Protein AF-A0A974RY53-F1 (afdb_monomer_lite)

Structure (mmCIF, N/CA/C/O backbone):
data_AF-A0A974RY53-F1
#
_entry.id   AF-A0A974RY53-F1
#
loop_
_atom_site.group_PDB
_atom_site.id
_atom_site.type_symbol
_atom_site.label_atom_id
_atom_site.label_alt_id
_atom_site.label_comp_id
_atom_site.label_asym_id
_atom_site.label_entity_id
_atom_site.label_seq_id
_atom_site.pdbx_PDB_ins_code
_atom_site.Cartn_x
_atom_site.Cartn_y
_atom_site.Cartn_z
_atom_site.occupancy
_atom_site.B_iso_or_equiv
_atom_site.auth_seq_id
_atom_site.auth_comp_id
_atom_site.auth_asym_id
_atom_site.auth_atom_id
_atom_site.pdbx_PDB_model_num
ATOM 1 N N . MET A 1 1 ? -26.933 -24.203 58.316 1.00 37.06 1 MET A N 1
ATOM 2 C CA . MET A 1 1 ? -27.373 -24.887 57.084 1.00 37.06 1 MET A CA 1
ATOM 3 C C . MET A 1 1 ? -28.820 -24.452 56.893 1.00 37.06 1 MET A C 1
ATOM 5 O O . MET A 1 1 ? -29.622 -24.827 57.724 1.00 37.06 1 MET A O 1
ATOM 9 N N . GLU A 1 2 ? -29.215 -23.526 56.026 1.00 38.22 2 GLU A N 1
ATOM 10 C CA . GLU A 1 2 ? -28.585 -22.794 54.925 1.00 38.22 2 GLU A CA 1
ATOM 11 C C . GLU A 1 2 ? -29.211 -21.385 54.887 1.00 38.22 2 GLU A C 1
ATOM 13 O O . GLU A 1 2 ? -30.428 -21.256 54.867 1.00 38.22 2 GLU A O 1
ATOM 18 N N . LEU A 1 3 ? -28.391 -20.330 54.885 1.00 35.34 3 LEU A N 1
ATOM 19 C CA . LEU A 1 3 ? -28.794 -18.978 54.475 1.00 35.34 3 LEU A CA 1
ATOM 20 C C . LEU A 1 3 ? -28.161 -18.740 53.101 1.00 35.34 3 LEU A C 1
ATOM 22 O O . LEU A 1 3 ? -27.113 -18.109 52.981 1.00 35.34 3 LEU A O 1
ATOM 26 N N . LYS A 1 4 ? -28.739 -19.373 52.078 1.00 38.19 4 LYS A N 1
ATOM 27 C CA . LYS A 1 4 ? -28.329 -19.266 50.670 1.00 38.19 4 LYS A CA 1
ATOM 28 C C . LYS A 1 4 ? -29.536 -18.949 49.781 1.00 38.19 4 LYS A C 1
ATOM 30 O O . LYS A 1 4 ? -29.701 -19.512 48.711 1.00 38.19 4 LYS A O 1
ATOM 35 N N . GLU A 1 5 ? -30.369 -18.013 50.212 1.00 46.38 5 GLU A N 1
ATOM 36 C CA . GLU A 1 5 ? -31.355 -17.368 49.346 1.00 46.38 5 GLU A CA 1
ATOM 37 C C . GLU A 1 5 ? -31.197 -15.853 49.497 1.00 46.38 5 GLU A C 1
ATOM 39 O O . GLU A 1 5 ? -31.026 -15.367 50.610 1.00 46.38 5 GLU A O 1
ATOM 44 N N . PHE A 1 6 ? -31.238 -15.132 48.371 1.00 39.84 6 PHE A N 1
ATOM 45 C CA . PHE A 1 6 ? -31.080 -13.674 48.211 1.00 39.84 6 PHE A CA 1
ATOM 46 C C . PHE A 1 6 ? -29.667 -13.097 48.038 1.00 39.84 6 PHE A C 1
ATOM 48 O O . PHE A 1 6 ? -29.301 -12.100 48.652 1.00 39.84 6 PHE A O 1
ATOM 55 N N . LEU A 1 7 ? -28.924 -13.596 47.051 1.00 39.81 7 LEU A N 1
ATOM 56 C CA . LEU A 1 7 ? -28.194 -12.673 46.176 1.00 39.81 7 LEU A CA 1
ATOM 57 C C . LEU A 1 7 ? -28.801 -12.816 44.777 1.00 39.81 7 LEU A C 1
ATOM 59 O O . LEU A 1 7 ? -28.581 -13.849 44.141 1.00 39.81 7 LEU A O 1
ATOM 63 N N . PRO A 1 8 ? -29.636 -11.863 44.317 1.00 44.69 8 PRO A N 1
ATOM 64 C CA . PRO A 1 8 ? -30.160 -11.917 42.962 1.00 44.69 8 PRO A CA 1
ATOM 65 C C . PRO A 1 8 ? -28.985 -11.971 41.990 1.00 44.69 8 PRO A C 1
ATOM 67 O O . PRO A 1 8 ? -27.962 -11.324 42.216 1.00 44.69 8 PRO A O 1
ATOM 70 N N . ALA A 1 9 ? -29.122 -12.763 40.926 1.00 49.97 9 ALA A N 1
ATOM 71 C CA . ALA A 1 9 ? -28.166 -12.787 39.832 1.00 49.97 9 ALA A CA 1
ATOM 72 C C . ALA A 1 9 ? -27.938 -11.343 39.369 1.00 49.97 9 ALA A C 1
ATOM 74 O O . ALA A 1 9 ? -28.812 -10.756 38.730 1.00 49.97 9 ALA A O 1
ATOM 75 N N . SER A 1 10 ? -26.811 -10.742 39.766 1.00 53.97 10 SER A N 1
ATOM 76 C CA . SER A 1 10 ? -26.528 -9.357 39.420 1.00 53.97 10 SER A CA 1
ATOM 77 C C . SER A 1 10 ? -26.510 -9.288 37.911 1.00 53.97 10 SER A C 1
ATOM 79 O O . SER A 1 10 ? -25.785 -10.056 37.273 1.00 53.97 10 SER A O 1
ATOM 81 N N . THR A 1 11 ? -27.320 -8.422 37.329 1.00 71.94 11 THR A N 1
ATOM 82 C CA . THR A 1 11 ? -27.389 -8.358 35.882 1.00 71.94 11 THR A CA 1
ATOM 83 C C . THR A 1 11 ? -26.116 -7.636 35.414 1.00 71.94 11 THR A C 1
ATOM 85 O O . THR A 1 11 ? -25.935 -6.447 35.692 1.00 71.94 11 THR A O 1
ATOM 88 N N . PRO A 1 12 ? -25.182 -8.324 34.726 1.00 82.81 12 PRO A N 1
ATOM 89 C CA . PRO A 1 12 ? -23.905 -7.721 34.324 1.00 82.81 12 PRO A CA 1
ATOM 90 C C . PRO A 1 12 ? -24.122 -6.502 33.419 1.00 82.81 12 PRO A C 1
ATOM 92 O O . PRO A 1 12 ? -23.276 -5.616 33.331 1.00 82.81 12 PRO A O 1
ATOM 95 N N . LEU A 1 13 ? -25.298 -6.426 32.791 1.00 85.38 13 LEU A N 1
ATOM 96 C CA . LEU A 1 13 ? -25.738 -5.288 32.010 1.00 85.38 13 LEU A CA 1
ATOM 97 C C . LEU A 1 13 ? -26.014 -4.036 32.859 1.00 85.38 13 LEU A C 1
ATOM 99 O O . LEU A 1 13 ? -25.519 -2.968 32.508 1.00 85.38 13 LEU A O 1
ATOM 103 N N . ASN A 1 14 ? -26.742 -4.146 33.978 1.00 89.69 14 ASN A N 1
ATOM 104 C CA . ASN A 1 14 ? -26.987 -2.998 34.861 1.00 89.69 14 ASN A CA 1
ATOM 105 C C . ASN A 1 14 ? -25.665 -2.476 35.435 1.00 89.69 14 ASN A C 1
ATOM 107 O O . ASN A 1 14 ? -25.434 -1.269 35.470 1.00 89.69 14 ASN A O 1
ATOM 111 N N . GLN A 1 15 ? -24.767 -3.390 35.816 1.00 88.44 15 GLN A N 1
ATOM 112 C CA . GLN A 1 15 ? -23.420 -3.050 36.274 1.00 88.44 15 GLN A CA 1
ATOM 113 C C . GLN A 1 15 ? -22.615 -2.312 35.204 1.00 88.44 15 GLN A C 1
ATOM 115 O O . GLN A 1 15 ? -22.058 -1.252 35.489 1.00 88.44 15 GLN A O 1
ATOM 120 N N . ALA A 1 16 ? -22.566 -2.839 33.977 1.00 89.56 16 ALA A N 1
ATOM 121 C CA . ALA A 1 16 ? -21.814 -2.231 32.883 1.00 89.56 16 ALA A CA 1
ATOM 122 C C . ALA A 1 16 ? -22.335 -0.828 32.539 1.00 89.56 16 ALA A C 1
ATOM 124 O O . ALA A 1 16 ? -21.543 0.107 32.404 1.00 89.56 16 ALA A O 1
ATOM 125 N N . VAL A 1 17 ? -23.659 -0.665 32.444 1.00 89.94 17 VAL A N 1
ATOM 126 C CA . VAL A 1 17 ? -24.284 0.619 32.104 1.00 89.94 17 VAL A CA 1
ATOM 127 C C . VAL A 1 17 ? -24.102 1.634 33.230 1.00 89.94 17 VAL A C 1
ATOM 129 O O . VAL A 1 17 ? -23.659 2.749 32.962 1.00 89.94 17 VAL A O 1
ATOM 132 N N . LEU A 1 18 ? -24.365 1.265 34.491 1.00 90.69 18 LEU A N 1
ATOM 133 C CA . LEU A 1 18 ? -24.220 2.202 35.608 1.00 90.69 18 LEU A CA 1
ATOM 134 C C . LEU A 1 18 ? -22.757 2.588 35.850 1.00 90.69 18 LEU A C 1
ATOM 136 O O . LEU A 1 18 ? -22.466 3.761 36.068 1.00 90.69 18 LEU A O 1
ATOM 140 N N . SER A 1 19 ? -21.824 1.638 35.738 1.00 91.19 19 SER A N 1
ATOM 141 C CA . SER A 1 19 ? -20.388 1.923 35.866 1.00 91.19 19 SER A CA 1
ATOM 142 C C . SER A 1 19 ? -19.913 2.907 34.798 1.00 91.19 19 SER A C 1
ATOM 144 O O . SER A 1 19 ? -19.152 3.831 35.094 1.00 91.19 19 SER A O 1
ATOM 146 N N . GLN A 1 20 ? -20.380 2.741 33.555 1.00 91.81 20 GLN A N 1
ATOM 147 C CA . GLN A 1 20 ? -20.052 3.657 32.467 1.00 91.81 20 GLN A CA 1
ATOM 148 C C . GLN A 1 20 ? -20.686 5.041 32.676 1.00 91.81 20 GLN A C 1
ATOM 150 O O . GLN A 1 20 ? -20.009 6.045 32.462 1.00 91.81 20 GLN A O 1
ATOM 155 N N . LEU A 1 21 ? -21.931 5.106 33.161 1.00 92.69 21 LEU A N 1
ATOM 156 C CA . LEU A 1 21 ? -22.605 6.364 33.497 1.00 92.69 21 LEU A CA 1
ATOM 157 C C . LEU A 1 21 ? -21.881 7.130 34.604 1.00 92.69 21 LEU A C 1
ATOM 159 O O . LEU A 1 21 ? -21.583 8.305 34.421 1.00 92.69 21 LEU A O 1
ATOM 163 N N . ILE A 1 22 ? -21.542 6.473 35.717 1.00 92.50 22 ILE A N 1
ATOM 164 C CA . ILE A 1 22 ? -20.805 7.095 36.829 1.00 92.50 22 ILE A CA 1
ATOM 165 C C . ILE A 1 22 ? -19.465 7.646 36.330 1.00 92.50 22 ILE A C 1
ATOM 167 O O . ILE A 1 22 ? -19.087 8.770 36.657 1.00 92.50 22 ILE A O 1
ATOM 171 N N . LYS A 1 23 ? -18.754 6.880 35.494 1.00 93.38 23 LYS A N 1
ATOM 172 C CA . LYS A 1 23 ? -17.492 7.322 34.894 1.00 93.38 23 LYS A CA 1
ATOM 173 C C . LYS A 1 23 ? -17.673 8.569 34.025 1.00 93.38 23 LYS A C 1
ATOM 175 O O . LYS A 1 23 ? -16.894 9.507 34.169 1.00 93.38 23 LYS A O 1
ATOM 180 N N . ASP A 1 24 ? -18.666 8.580 33.137 1.00 93.31 24 ASP A N 1
ATOM 181 C CA . ASP A 1 24 ? -18.917 9.716 32.246 1.00 93.31 24 ASP A CA 1
ATOM 182 C C . ASP A 1 24 ? -19.399 10.957 33.022 1.00 93.31 24 ASP A C 1
ATOM 184 O O . ASP A 1 24 ? -18.959 12.062 32.711 1.00 93.31 24 ASP A O 1
ATOM 188 N N . ILE A 1 25 ? -20.215 10.791 34.070 1.00 93.12 25 ILE A N 1
ATOM 189 C CA . ILE A 1 25 ? -20.655 11.883 34.960 1.00 93.12 25 ILE A CA 1
ATOM 190 C C . ILE A 1 25 ? -19.455 12.496 35.690 1.00 93.12 25 ILE A C 1
ATOM 192 O O . ILE A 1 25 ? -19.241 13.702 35.604 1.00 93.12 25 ILE A O 1
ATOM 196 N N . ASN A 1 26 ? -18.602 11.670 36.305 1.00 91.12 26 ASN A N 1
ATOM 197 C CA . ASN A 1 26 ? -17.403 12.136 37.012 1.00 91.12 26 ASN A CA 1
ATOM 198 C C . ASN A 1 26 ? -16.401 12.864 36.096 1.00 91.12 26 ASN A C 1
ATOM 200 O O . ASN A 1 26 ? -15.602 13.671 36.565 1.00 91.12 26 ASN A O 1
ATOM 204 N N . GLN A 1 27 ? -16.421 12.570 34.792 1.00 93.38 27 GLN A N 1
ATOM 205 C CA . GLN A 1 27 ? -15.578 13.214 33.778 1.00 93.38 27 GLN A CA 1
ATOM 206 C C . GLN A 1 27 ? -16.249 14.435 33.119 1.00 93.38 27 GLN A C 1
ATOM 208 O O . GLN A 1 27 ? -15.634 15.084 32.272 1.00 93.38 27 GLN A O 1
ATOM 213 N N . GLY A 1 28 ? -17.496 14.759 33.483 1.00 91.62 28 GLY A N 1
ATOM 214 C CA . GLY A 1 28 ? -18.274 15.852 32.891 1.00 91.62 28 GLY A CA 1
ATOM 215 C C . GLY A 1 28 ? -18.791 15.563 31.475 1.00 91.62 28 GLY A C 1
ATOM 216 O O . GLY A 1 28 ? -19.186 16.477 30.749 1.00 91.62 28 GLY A O 1
ATOM 217 N N . TYR A 1 29 ? -18.801 14.301 31.043 1.00 94.00 29 TYR A N 1
ATOM 218 C CA . TYR A 1 29 ? -19.208 13.872 29.704 1.00 94.00 29 TYR A CA 1
ATOM 219 C C . TYR A 1 29 ? -20.722 13.641 29.577 1.00 94.00 29 TYR A C 1
ATOM 221 O O . TYR A 1 29 ? -21.170 12.631 29.033 1.00 94.00 29 TYR A O 1
ATOM 229 N N . TYR A 1 30 ? -21.534 14.614 29.994 1.00 92.38 30 TYR A N 1
ATOM 230 C CA . TYR A 1 30 ? -23.003 14.516 29.983 1.00 92.38 30 TYR A CA 1
ATOM 231 C C . TYR A 1 30 ? -23.599 14.223 28.599 1.00 92.38 30 TYR A C 1
ATOM 233 O O . TYR A 1 30 ? -24.592 13.507 28.481 1.00 92.38 30 TYR A O 1
ATOM 241 N N . ASN A 1 31 ? -22.960 14.700 27.526 1.00 92.38 31 ASN A N 1
ATOM 242 C CA . ASN A 1 31 ? -23.381 14.398 26.155 1.00 92.38 31 ASN A CA 1
ATOM 243 C C . ASN A 1 31 ? -23.320 12.893 25.835 1.00 92.38 31 ASN A C 1
ATOM 245 O O . ASN A 1 31 ? -24.145 12.404 25.066 1.00 92.38 31 ASN A O 1
ATOM 249 N N . ARG A 1 32 ? -22.385 12.143 26.438 1.00 91.06 32 ARG A N 1
ATOM 250 C CA . ARG A 1 32 ? -22.292 10.682 26.279 1.00 91.06 32 ARG A CA 1
ATOM 251 C C . ARG A 1 32 ? -23.401 9.972 27.049 1.00 91.06 32 ARG A C 1
ATOM 253 O O . ARG A 1 32 ? -24.001 9.046 26.514 1.00 91.06 32 ARG A O 1
ATOM 260 N N . CYS A 1 33 ? -23.739 10.462 28.243 1.00 91.75 33 CYS A N 1
ATOM 261 C CA . CYS A 1 33 ? -24.886 9.978 29.014 1.00 91.75 33 CYS A CA 1
ATOM 262 C C . CYS A 1 33 ? -26.202 10.151 28.239 1.00 91.75 33 CYS A C 1
ATOM 264 O O . CYS A 1 33 ? -26.983 9.208 28.121 1.00 91.75 33 CYS A O 1
ATOM 266 N N . ARG A 1 34 ? -26.396 11.319 27.615 1.00 92.19 34 ARG A N 1
ATOM 267 C CA . ARG A 1 34 ? -27.553 11.590 26.746 1.00 92.19 34 ARG A CA 1
ATOM 268 C C . ARG A 1 34 ? -27.589 10.694 25.513 1.00 92.19 34 ARG A C 1
ATOM 270 O O . ARG A 1 34 ? -28.653 10.208 25.147 1.00 92.19 34 ARG A O 1
ATOM 277 N N . ALA A 1 35 ? -26.437 10.432 24.893 1.00 87.75 35 ALA A N 1
ATOM 278 C CA . ALA A 1 35 ? -26.344 9.518 23.754 1.00 87.75 35 ALA A CA 1
ATOM 279 C C . ALA A 1 35 ? -26.714 8.065 24.117 1.00 87.75 35 ALA A C 1
ATOM 281 O O . ALA A 1 35 ? -27.175 7.327 23.252 1.00 87.75 35 ALA A O 1
ATOM 282 N N . MET A 1 36 ? -26.569 7.667 25.387 1.00 86.75 36 MET A N 1
ATOM 283 C CA . MET A 1 36 ? -27.066 6.384 25.909 1.00 86.75 36 MET A CA 1
ATOM 284 C C . MET A 1 36 ? -28.581 6.382 26.189 1.00 86.75 36 MET A C 1
ATOM 286 O O . MET A 1 36 ? -29.118 5.367 26.626 1.00 86.75 36 MET A O 1
ATOM 290 N N . GLY A 1 37 ? -29.281 7.493 25.942 1.00 88.75 37 GLY A N 1
ATOM 291 C CA . GLY A 1 37 ? -30.718 7.635 26.184 1.00 88.75 37 GLY A CA 1
ATOM 292 C C . GLY A 1 37 ? -31.082 8.060 27.609 1.00 88.75 37 GLY A C 1
ATOM 293 O O . GLY A 1 37 ? -32.258 8.026 27.962 1.00 88.75 37 GLY A O 1
ATOM 294 N N . ILE A 1 38 ? -30.105 8.464 28.430 1.00 90.69 38 ILE A N 1
ATOM 295 C CA . ILE A 1 38 ? -30.355 8.946 29.793 1.00 90.69 38 ILE A CA 1
ATOM 296 C C . ILE A 1 38 ? -30.663 10.444 29.763 1.00 90.69 38 ILE A C 1
ATOM 298 O O . ILE A 1 38 ? -29.911 11.235 29.194 1.00 90.69 38 ILE A O 1
ATOM 302 N N . ASN A 1 39 ? -31.773 10.840 30.382 1.00 93.06 39 ASN A N 1
ATOM 303 C CA . ASN A 1 39 ? -32.172 12.241 30.472 1.00 93.06 39 ASN A CA 1
ATOM 304 C C . ASN A 1 39 ? -31.404 12.990 31.583 1.00 93.06 39 ASN A C 1
ATOM 306 O O . ASN A 1 39 ? -30.796 12.392 32.473 1.00 93.06 39 ASN A O 1
ATOM 310 N N . ASP A 1 40 ? -31.451 14.321 31.545 1.00 92.12 40 ASP A N 1
ATOM 311 C CA . ASP A 1 40 ? -30.724 15.168 32.501 1.00 92.12 40 ASP A CA 1
ATOM 312 C C . ASP A 1 40 ? -31.210 15.010 33.949 1.00 92.12 40 ASP A C 1
ATOM 314 O O . ASP A 1 40 ? -30.442 15.201 34.890 1.00 92.12 40 ASP A O 1
ATOM 318 N N . GLU A 1 41 ? -32.477 14.649 34.141 1.00 93.88 41 GLU A N 1
ATOM 319 C CA . GLU A 1 41 ? -33.053 14.405 35.464 1.00 93.88 41 GLU A CA 1
ATOM 320 C C . GLU A 1 41 ? -32.430 13.169 36.119 1.00 93.88 41 GLU A C 1
ATOM 322 O O . GLU A 1 41 ? -32.006 13.225 37.271 1.00 93.88 41 GLU A O 1
ATOM 327 N N . VAL A 1 42 ? -32.302 12.070 35.370 1.00 90.88 42 VAL A N 1
ATOM 328 C CA . VAL A 1 42 ? -31.669 10.831 35.839 1.00 90.88 42 VAL A CA 1
ATOM 329 C C . VAL A 1 42 ? -30.174 11.028 36.059 1.00 90.88 42 VAL A C 1
ATOM 331 O O . VAL A 1 42 ? -29.644 10.512 37.038 1.00 90.88 42 VAL A O 1
ATOM 334 N N . ILE A 1 43 ? -29.497 11.826 35.228 1.00 93.38 43 ILE A N 1
ATOM 335 C CA . ILE A 1 43 ? -28.090 12.193 35.458 1.00 93.38 43 ILE A CA 1
ATOM 336 C C . ILE A 1 43 ? -27.927 12.875 36.825 1.00 93.38 43 ILE A C 1
ATOM 338 O O . ILE A 1 43 ? -27.091 12.446 37.618 1.00 93.38 43 ILE A O 1
ATOM 342 N N . LYS A 1 44 ? -28.767 13.873 37.138 1.00 93.06 44 LYS A N 1
ATOM 343 C CA . LYS A 1 44 ? -28.750 14.561 38.442 1.00 93.06 44 LYS A CA 1
ATOM 344 C C . LYS A 1 44 ? -29.095 13.629 39.605 1.00 93.06 44 LYS A C 1
ATOM 346 O O . LYS A 1 44 ? -28.510 13.742 40.681 1.00 93.06 44 LYS A O 1
ATOM 351 N N . MET A 1 45 ? -30.036 12.703 39.410 1.00 92.44 45 MET A N 1
ATOM 352 C CA . MET A 1 45 ? -30.363 11.695 40.426 1.00 92.44 45 MET A CA 1
ATOM 353 C C . MET A 1 45 ? -29.161 10.788 40.718 1.00 92.44 45 MET A C 1
ATOM 355 O O . MET A 1 45 ? -28.839 10.566 41.878 1.00 92.44 45 MET A O 1
ATOM 359 N N . ILE A 1 46 ? -28.455 10.312 39.687 1.00 91.06 46 ILE A N 1
ATOM 360 C CA . ILE A 1 46 ? -27.249 9.481 39.843 1.00 91.06 46 ILE A CA 1
ATOM 361 C C . ILE A 1 46 ? -26.121 10.250 40.537 1.00 91.06 46 ILE A C 1
ATOM 363 O O . ILE A 1 46 ? -25.448 9.687 41.394 1.00 91.06 46 ILE A O 1
ATOM 367 N N . GLU A 1 47 ? -25.937 11.529 40.213 1.00 90.06 47 GLU A N 1
ATOM 368 C CA . GLU A 1 47 ? -24.909 12.384 40.822 1.00 90.06 47 GLU A CA 1
ATOM 369 C C . GLU A 1 47 ? -25.150 12.640 42.322 1.00 90.06 47 GLU A C 1
ATOM 371 O O . GLU A 1 47 ? -24.203 12.782 43.092 1.00 90.06 47 GLU A O 1
ATOM 376 N N . THR A 1 48 ? -26.415 12.669 42.750 1.00 92.38 48 THR A N 1
ATOM 377 C CA . THR A 1 48 ? -26.811 12.942 44.145 1.00 92.38 48 THR A CA 1
ATOM 378 C C . THR A 1 48 ? -27.008 11.683 44.994 1.00 92.38 48 THR A C 1
ATOM 380 O O . THR A 1 48 ? -27.126 11.779 46.218 1.00 92.38 48 THR A O 1
ATOM 383 N N . LEU A 1 49 ? -27.031 10.498 44.375 1.00 91.88 49 LEU A N 1
ATOM 384 C CA . LEU A 1 49 ? -27.209 9.220 45.061 1.00 91.88 49 LEU A CA 1
ATOM 385 C C . LEU A 1 49 ? -25.970 8.862 45.908 1.00 91.88 49 LEU A C 1
ATOM 387 O O . LEU A 1 49 ? -24.836 8.966 45.434 1.00 91.88 49 LEU A O 1
ATOM 391 N N . PRO A 1 50 ? -26.148 8.376 47.152 1.00 90.94 50 PRO A N 1
ATOM 392 C CA . PRO A 1 50 ? -25.032 7.902 47.956 1.00 90.94 50 PRO A CA 1
ATOM 393 C C . PRO A 1 50 ? -24.449 6.600 47.376 1.00 90.94 50 PRO A C 1
ATOM 395 O O . PRO A 1 50 ? -25.185 5.805 46.782 1.00 90.94 50 PRO A O 1
ATOM 398 N N . PRO A 1 51 ? -23.156 6.304 47.620 1.00 86.69 51 PRO A N 1
ATOM 399 C CA . PRO A 1 51 ? -22.488 5.123 47.066 1.00 86.69 51 PRO A CA 1
ATOM 400 C C . PRO A 1 51 ? -23.231 3.804 47.313 1.00 86.69 51 PRO A C 1
ATOM 402 O O . PRO A 1 51 ? -23.351 2.990 46.403 1.00 86.69 51 PRO A O 1
ATOM 405 N N . ASN A 1 52 ? -23.792 3.607 48.510 1.00 87.50 52 ASN A N 1
ATOM 406 C CA . ASN A 1 52 ? -24.531 2.387 48.854 1.00 87.50 52 ASN A CA 1
ATOM 407 C C . ASN A 1 52 ? -25.765 2.176 47.961 1.00 87.50 52 ASN A C 1
ATOM 409 O O . ASN A 1 52 ? -26.003 1.064 47.503 1.00 87.50 52 ASN A O 1
ATOM 413 N N . ALA A 1 53 ? -26.500 3.244 47.645 1.00 87.88 53 ALA A N 1
ATOM 414 C CA . ALA A 1 53 ? -27.670 3.160 46.775 1.00 87.88 53 ALA A CA 1
ATOM 415 C C . ALA A 1 53 ? -27.278 2.865 45.315 1.00 87.88 53 ALA A C 1
ATOM 417 O O . ALA A 1 53 ? -27.991 2.154 44.609 1.00 87.88 53 ALA A O 1
ATOM 418 N N . LEU A 1 54 ? -26.111 3.345 44.866 1.00 86.94 54 LEU A N 1
ATOM 419 C CA . LEU A 1 54 ? -25.550 2.972 43.562 1.00 86.94 54 LEU A CA 1
ATOM 420 C C . LEU A 1 54 ? -25.177 1.481 43.515 1.00 86.94 54 LEU A C 1
ATOM 422 O O . LEU A 1 54 ? -25.434 0.818 42.510 1.00 86.94 54 LEU A O 1
ATOM 426 N N . PHE A 1 55 ? -24.622 0.929 44.602 1.00 84.62 55 PHE A N 1
ATOM 427 C CA . PHE A 1 55 ? -24.358 -0.511 44.712 1.00 84.62 55 PHE A CA 1
ATOM 428 C C . PHE A 1 55 ? -25.641 -1.345 44.669 1.00 84.62 55 PHE A C 1
ATOM 430 O O . PHE A 1 55 ? -25.682 -2.362 43.975 1.00 84.62 55 PHE A O 1
ATOM 437 N N . GLU A 1 56 ? -26.701 -0.898 45.338 1.00 85.88 56 GLU A N 1
ATOM 438 C CA . GLU A 1 56 ? -28.010 -1.553 45.276 1.00 85.88 56 GLU A CA 1
ATOM 439 C C . GLU A 1 56 ? -28.594 -1.525 43.857 1.00 85.88 56 GLU A C 1
ATOM 441 O O . GLU A 1 56 ? -29.022 -2.564 43.354 1.00 85.88 56 GLU A O 1
ATOM 446 N N . LEU A 1 57 ? -28.520 -0.381 43.165 1.00 84.94 57 LEU A N 1
ATOM 447 C CA . LEU A 1 57 ? -28.932 -0.227 41.762 1.00 84.94 57 LEU A CA 1
ATOM 448 C C . LEU A 1 57 ? -28.211 -1.208 40.824 1.00 84.94 57 LEU A C 1
ATOM 450 O O . LEU A 1 57 ? -28.846 -1.801 39.946 1.00 84.94 57 LEU A O 1
ATOM 454 N N . MET A 1 58 ? -26.908 -1.423 41.028 1.00 83.56 58 MET A N 1
ATOM 455 C CA . MET A 1 58 ? -26.117 -2.415 40.286 1.00 83.56 58 MET A CA 1
ATOM 456 C C . MET A 1 58 ? -26.514 -3.861 40.595 1.00 83.56 58 MET A C 1
ATOM 458 O O . MET A 1 58 ? -26.433 -4.722 39.719 1.00 83.56 58 MET A O 1
ATOM 462 N N . GLY A 1 59 ? -26.913 -4.135 41.837 1.00 79.12 59 GLY A N 1
ATOM 463 C CA . GLY A 1 59 ? -27.313 -5.459 42.313 1.00 79.12 59 GLY A CA 1
ATOM 464 C C . GLY A 1 59 ? -28.765 -5.828 42.009 1.00 79.12 59 GLY A C 1
ATOM 465 O O . GLY A 1 59 ? -29.193 -6.924 42.362 1.00 79.12 59 GLY A O 1
ATOM 466 N N . THR A 1 60 ? -29.536 -4.944 41.371 1.00 84.62 60 THR A N 1
ATOM 467 C CA . THR A 1 60 ? -30.954 -5.200 41.094 1.00 84.62 60 THR A CA 1
ATOM 468 C C . THR A 1 60 ? -31.158 -6.420 40.175 1.00 84.62 60 THR A C 1
ATOM 470 O O . THR A 1 60 ? -30.502 -6.530 39.134 1.00 84.62 60 THR A O 1
ATOM 473 N N . PRO A 1 61 ? -32.109 -7.326 40.503 1.00 78.38 61 PRO A N 1
ATOM 474 C CA . PRO A 1 61 ? -32.456 -8.467 39.644 1.00 78.38 61 PRO A CA 1
ATOM 475 C C . PRO A 1 61 ? -33.146 -8.045 38.344 1.00 78.38 61 PRO A C 1
ATOM 477 O O . PRO A 1 61 ? -33.196 -8.808 37.382 1.00 78.38 61 PRO A O 1
ATOM 480 N N . VAL A 1 62 ? -33.722 -6.842 38.321 1.00 83.00 62 VAL A N 1
ATOM 481 C CA . VAL A 1 62 ? -34.471 -6.316 37.182 1.00 83.00 62 VAL A CA 1
ATOM 482 C C . VAL A 1 62 ? -33.511 -5.604 36.241 1.00 83.00 62 VAL A C 1
ATOM 484 O O . VAL A 1 62 ? -32.933 -4.579 36.594 1.00 83.00 62 VAL A O 1
ATOM 487 N N . VAL A 1 63 ? -33.366 -6.122 35.022 1.00 82.69 63 VAL A N 1
ATOM 488 C CA . VAL A 1 63 ? -32.645 -5.427 33.951 1.00 82.69 63 VAL A CA 1
ATOM 489 C C . VAL A 1 63 ? -33.432 -4.177 33.559 1.00 82.69 63 VAL A C 1
ATOM 491 O O . VAL A 1 63 ? -34.532 -4.284 33.020 1.00 82.69 63 VAL A O 1
ATOM 494 N N . TRP A 1 64 ? -32.868 -2.998 33.807 1.00 85.62 64 TRP A N 1
ATOM 495 C CA . TRP A 1 64 ? -33.477 -1.715 33.430 1.00 85.62 64 TRP A CA 1
ATOM 496 C C . TRP A 1 64 ? -32.862 -1.118 32.159 1.00 85.62 64 TRP A C 1
ATOM 498 O O . TRP A 1 64 ? -33.410 -0.179 31.586 1.00 85.62 64 TRP A O 1
ATOM 508 N N . ALA A 1 65 ? -31.751 -1.678 31.675 1.00 84.25 65 ALA A N 1
ATOM 509 C CA . ALA A 1 65 ? -31.117 -1.270 30.429 1.00 84.25 65 ALA A CA 1
ATOM 510 C C . ALA A 1 65 ? -31.499 -2.196 29.265 1.00 84.25 65 ALA A C 1
ATOM 512 O O . ALA A 1 65 ? -31.359 -3.416 29.343 1.00 84.25 65 ALA A O 1
ATOM 513 N N . LYS A 1 66 ? -31.918 -1.614 28.137 1.00 82.94 66 LYS A N 1
ATOM 514 C CA . LYS A 1 66 ? -32.128 -2.343 26.880 1.00 82.94 66 LYS A CA 1
ATOM 515 C C . LYS A 1 66 ? -31.004 -2.014 25.906 1.00 82.94 66 LYS A C 1
ATOM 517 O O . LYS A 1 66 ? -30.805 -0.855 25.563 1.00 82.94 66 LYS A O 1
ATOM 522 N N . ILE A 1 67 ? -30.305 -3.037 25.422 1.00 82.31 67 ILE A N 1
ATOM 523 C CA . ILE A 1 67 ? -29.283 -2.871 24.388 1.00 82.31 67 ILE A CA 1
ATOM 524 C C . ILE A 1 67 ? -29.950 -2.835 23.008 1.00 82.31 67 ILE A C 1
ATOM 526 O O . ILE A 1 67 ? -30.724 -3.725 22.654 1.00 82.31 67 ILE A O 1
ATOM 530 N N . GLN A 1 68 ? -29.597 -1.831 22.211 1.00 83.75 68 GLN A N 1
ATOM 531 C CA . GLN A 1 68 ? -29.860 -1.795 20.776 1.00 83.75 68 GLN A CA 1
ATOM 532 C C . GLN A 1 68 ? -28.515 -1.757 20.050 1.00 83.75 68 GLN A C 1
ATOM 534 O O . GLN A 1 68 ? -27.760 -0.799 20.194 1.00 83.75 68 GLN A O 1
ATOM 539 N N . ILE A 1 69 ? -28.197 -2.817 19.303 1.00 85.06 69 ILE A N 1
ATOM 540 C CA . ILE A 1 69 ? -26.980 -2.890 18.487 1.00 85.06 69 ILE A CA 1
ATOM 541 C C . ILE A 1 69 ? -27.387 -2.706 17.035 1.00 85.06 69 ILE A C 1
ATOM 543 O O . ILE A 1 69 ? -28.153 -3.504 16.493 1.00 85.06 69 ILE A O 1
ATOM 547 N N . ASP A 1 70 ? -26.831 -1.687 16.390 1.00 88.06 70 ASP A N 1
ATOM 548 C CA . ASP A 1 70 ? -26.837 -1.612 14.935 1.00 88.06 70 ASP A CA 1
ATOM 549 C C . ASP A 1 70 ? -25.807 -2.613 14.396 1.00 88.06 70 ASP A C 1
ATOM 551 O O . ASP A 1 70 ? -24.614 -2.325 14.284 1.00 88.06 70 ASP A O 1
ATOM 555 N N . VAL A 1 71 ? -26.276 -3.829 14.109 1.00 89.69 71 VAL A N 1
ATOM 556 C CA . VAL A 1 71 ? -25.434 -4.926 13.612 1.00 89.69 71 VAL A CA 1
ATOM 557 C C . VAL A 1 71 ? -24.773 -4.551 12.285 1.00 89.69 71 VAL A C 1
ATOM 559 O O . VAL A 1 71 ? -23.615 -4.898 12.067 1.00 89.69 71 VAL A O 1
ATOM 562 N N . ASN A 1 72 ? -25.458 -3.787 11.429 1.00 88.94 72 ASN A N 1
ATOM 563 C CA . ASN A 1 72 ? -24.913 -3.360 10.142 1.00 88.94 72 ASN A CA 1
ATOM 564 C C . ASN A 1 72 ? -23.759 -2.374 10.340 1.00 88.94 72 ASN A C 1
ATOM 566 O O . ASN A 1 72 ? -22.717 -2.494 9.695 1.00 88.94 72 ASN A O 1
ATOM 570 N N . MET A 1 73 ? -23.917 -1.403 11.243 1.00 91.19 73 MET A N 1
ATOM 571 C CA . MET A 1 73 ? -22.834 -0.485 11.591 1.00 91.19 73 MET A CA 1
ATOM 572 C C . MET A 1 73 ? -21.669 -1.229 12.250 1.00 91.19 73 MET A C 1
ATOM 574 O O . MET A 1 73 ? -20.524 -1.009 11.861 1.00 91.19 73 MET A O 1
ATOM 578 N N . LEU A 1 74 ? -21.942 -2.145 13.184 1.00 87.31 74 LEU A N 1
ATOM 579 C CA . LEU A 1 74 ? -20.907 -2.943 13.839 1.00 87.31 74 LEU A CA 1
ATOM 580 C C . LEU A 1 74 ? -20.102 -3.764 12.822 1.00 87.31 74 LEU A C 1
ATOM 582 O O . LEU A 1 74 ? -18.876 -3.722 12.844 1.00 87.31 74 LEU A O 1
ATOM 586 N N . GLN A 1 75 ? -20.771 -4.442 11.886 1.00 86.19 75 GLN A N 1
ATOM 587 C CA . GLN A 1 75 ? -20.112 -5.180 10.805 1.00 86.19 75 GLN A CA 1
ATOM 588 C C . GLN A 1 75 ? -19.245 -4.270 9.933 1.00 86.19 75 GLN A C 1
ATOM 590 O O . GLN A 1 75 ? -18.106 -4.620 9.635 1.00 86.19 75 GLN A O 1
ATOM 595 N N . ARG A 1 76 ? -19.733 -3.076 9.573 1.00 86.38 76 ARG A N 1
ATOM 596 C CA . ARG A 1 76 ? -18.929 -2.093 8.827 1.00 86.38 76 ARG A CA 1
ATOM 597 C C . ARG A 1 76 ? -17.698 -1.654 9.615 1.00 86.38 76 ARG A C 1
ATOM 599 O O . ARG A 1 76 ? -16.620 -1.557 9.042 1.00 86.38 76 ARG A O 1
ATOM 606 N N . VAL A 1 77 ? -17.831 -1.395 10.917 1.00 85.25 77 VAL A N 1
ATOM 607 C CA . VAL A 1 77 ? -16.696 -1.022 11.778 1.00 85.25 77 VAL A CA 1
ATOM 608 C C . VAL A 1 77 ? -15.683 -2.163 11.871 1.00 85.25 77 VAL A C 1
ATOM 610 O O . VAL A 1 77 ? -14.483 -1.900 11.779 1.00 85.25 77 VAL A O 1
ATOM 613 N N . ILE A 1 78 ? -16.143 -3.412 11.996 1.00 82.62 78 ILE A N 1
ATOM 614 C CA . ILE A 1 78 ? -15.279 -4.601 11.989 1.00 82.62 78 ILE A CA 1
ATOM 615 C C . ILE A 1 78 ? -14.518 -4.682 10.665 1.00 82.62 78 ILE A C 1
ATOM 617 O O . ILE A 1 78 ? -13.293 -4.675 10.686 1.00 82.62 78 ILE A O 1
ATOM 621 N N . GLN A 1 79 ? -15.211 -4.626 9.525 1.00 80.19 79 GLN A N 1
ATOM 622 C CA . GLN A 1 79 ? -14.589 -4.669 8.196 1.00 80.19 79 GLN A CA 1
ATOM 623 C C . GLN A 1 79 ? -13.577 -3.537 7.985 1.00 80.19 79 GLN A C 1
ATOM 625 O O . GLN A 1 79 ? -12.473 -3.767 7.501 1.00 80.19 79 GLN A O 1
ATOM 630 N N . LEU A 1 80 ? -13.913 -2.308 8.386 1.00 81.44 80 LEU A N 1
ATOM 631 C CA . LEU A 1 80 ? -12.988 -1.175 8.318 1.00 81.44 80 LEU A CA 1
ATOM 632 C C . LEU A 1 80 ? -11.758 -1.383 9.207 1.00 81.44 80 LEU A C 1
ATOM 634 O O . LEU A 1 80 ? -10.668 -0.919 8.876 1.00 81.44 80 LEU A O 1
ATOM 638 N N . THR A 1 81 ? -11.928 -2.039 10.352 1.00 83.00 81 THR A N 1
ATOM 639 C CA . THR A 1 81 ? -10.825 -2.341 11.269 1.00 83.00 81 THR A CA 1
ATOM 640 C C . THR A 1 81 ? -9.941 -3.448 10.705 1.00 83.00 81 THR A C 1
ATOM 642 O O . THR A 1 81 ? -8.725 -3.289 10.707 1.00 83.00 81 THR A O 1
ATOM 645 N N . GLU A 1 82 ? -10.529 -4.505 10.146 1.00 78.56 82 GLU A N 1
ATOM 646 C CA . GLU A 1 82 ? -9.812 -5.581 9.454 1.00 78.56 82 GLU A CA 1
ATOM 647 C C . GLU A 1 82 ? -9.022 -5.046 8.258 1.00 78.56 82 GLU A C 1
ATOM 649 O O . GLU A 1 82 ? -7.826 -5.299 8.160 1.00 78.56 82 GLU A O 1
ATOM 654 N N . GLN A 1 83 ? -9.637 -4.224 7.403 1.00 78.06 83 GLN A N 1
ATOM 655 C CA . GLN A 1 83 ? -8.953 -3.576 6.278 1.00 78.06 83 GLN A CA 1
ATOM 656 C C . GLN A 1 83 ? -7.793 -2.690 6.744 1.00 78.06 83 GLN A C 1
ATOM 658 O O . GLN A 1 83 ? -6.715 -2.700 6.152 1.00 78.06 83 GLN A O 1
ATOM 663 N N . LYS A 1 84 ? -7.983 -1.924 7.829 1.00 82.56 84 LYS A N 1
ATOM 664 C CA . LYS A 1 84 ? -6.902 -1.125 8.425 1.00 82.56 84 LYS A CA 1
ATOM 665 C C . LYS A 1 84 ? -5.768 -2.002 8.938 1.00 82.56 84 LYS A C 1
ATOM 667 O O . LYS A 1 84 ? -4.613 -1.608 8.807 1.00 82.56 84 LYS A O 1
ATOM 672 N N . GLU A 1 85 ? -6.081 -3.144 9.536 1.00 82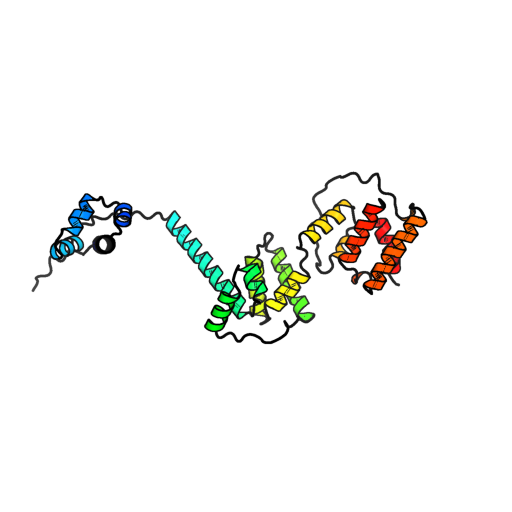.94 85 GLU A N 1
ATOM 673 C CA . GLU A 1 85 ? -5.074 -4.058 10.065 1.00 82.94 85 GLU A CA 1
ATOM 674 C C . GLU A 1 85 ? -4.309 -4.762 8.942 1.00 82.94 85 GLU A C 1
ATOM 676 O O . GLU A 1 85 ? -3.081 -4.738 8.948 1.00 82.94 85 GLU A O 1
ATOM 681 N N . GLN A 1 86 ? -5.009 -5.243 7.911 1.00 82.50 86 GLN A N 1
ATOM 682 C CA . GLN A 1 86 ? -4.401 -5.761 6.681 1.00 82.50 86 GLN A CA 1
ATOM 683 C C . GLN A 1 86 ? -3.473 -4.720 6.046 1.00 82.50 86 GLN A C 1
ATOM 685 O O . GLN A 1 86 ? -2.328 -5.016 5.713 1.00 82.50 86 GLN A O 1
ATOM 690 N N . HIS A 1 87 ? -3.914 -3.464 5.954 1.00 82.38 87 HIS A N 1
ATOM 691 C CA . HIS A 1 87 ? -3.093 -2.386 5.411 1.00 82.38 87 HIS A CA 1
ATOM 692 C C . HIS A 1 87 ? -1.834 -2.121 6.255 1.00 82.38 87 HIS A C 1
ATOM 694 O O . HIS A 1 87 ? -0.749 -1.926 5.704 1.00 82.38 87 HIS A O 1
ATOM 700 N N . LYS A 1 88 ? -1.930 -2.155 7.592 1.00 86.19 88 LYS A N 1
ATOM 701 C CA . LYS A 1 88 ? -0.745 -2.062 8.464 1.00 86.19 88 LYS A CA 1
ATOM 702 C C . LYS A 1 88 ? 0.204 -3.238 8.256 1.00 86.19 88 LYS A C 1
ATOM 704 O O . LYS A 1 88 ? 1.412 -3.019 8.197 1.00 86.19 88 LYS A O 1
ATOM 709 N N . GLU A 1 89 ? -0.329 -4.450 8.132 1.00 88.38 89 GLU A N 1
ATOM 710 C CA . GLU A 1 89 ? 0.466 -5.653 7.901 1.00 88.38 89 GLU A CA 1
ATOM 711 C C . GLU A 1 89 ? 1.218 -5.569 6.567 1.00 88.38 89 GLU A C 1
ATOM 713 O O . GLU A 1 89 ? 2.412 -5.859 6.517 1.00 88.38 89 GLU A O 1
ATOM 718 N N . LEU A 1 90 ? 0.565 -5.093 5.504 1.00 87.25 90 LEU A N 1
ATOM 719 C CA . LEU A 1 90 ? 1.201 -4.869 4.204 1.00 87.25 90 LEU A CA 1
ATOM 720 C C . LEU A 1 90 ? 2.326 -3.847 4.271 1.00 87.25 90 LEU A C 1
ATOM 722 O O . LEU A 1 90 ? 3.395 -4.073 3.707 1.00 87.25 90 LEU A O 1
ATOM 726 N N . ILE A 1 91 ? 2.118 -2.748 4.995 1.00 87.12 91 ILE A N 1
ATOM 727 C CA . ILE A 1 91 ? 3.170 -1.761 5.241 1.00 87.12 91 ILE A CA 1
ATOM 728 C C . ILE A 1 91 ? 4.360 -2.421 5.941 1.00 87.12 91 ILE A C 1
ATOM 730 O O . ILE A 1 91 ? 5.510 -2.199 5.559 1.00 87.12 91 ILE A O 1
ATOM 734 N N . ASP A 1 92 ? 4.103 -3.225 6.969 1.00 89.69 92 ASP A N 1
ATOM 735 C CA . ASP A 1 92 ? 5.160 -3.876 7.735 1.00 89.69 92 ASP A CA 1
ATOM 736 C C . ASP A 1 92 ? 5.911 -4.913 6.886 1.00 89.69 92 ASP A C 1
ATOM 738 O O . ASP A 1 92 ? 7.143 -4.953 6.924 1.00 89.69 92 ASP A O 1
ATOM 742 N N . LYS A 1 93 ? 5.207 -5.680 6.043 1.00 89.31 93 LYS A N 1
ATOM 743 C CA . LYS A 1 93 ? 5.815 -6.582 5.053 1.00 89.31 93 LYS A CA 1
ATOM 744 C C . LYS A 1 93 ? 6.645 -5.825 4.021 1.00 89.31 93 LYS A C 1
ATOM 746 O O . LYS A 1 93 ? 7.778 -6.218 3.752 1.00 89.31 93 LYS A O 1
ATOM 751 N N . ALA A 1 94 ? 6.150 -4.708 3.491 1.00 87.81 94 ALA A N 1
ATOM 752 C CA . ALA A 1 94 ? 6.906 -3.880 2.552 1.00 87.81 94 ALA A CA 1
ATOM 753 C C . ALA A 1 94 ? 8.216 -3.379 3.180 1.00 87.81 94 ALA A C 1
ATOM 755 O O . ALA A 1 94 ? 9.280 -3.436 2.562 1.00 87.81 94 ALA A O 1
ATOM 756 N N . ILE A 1 95 ? 8.158 -2.928 4.437 1.00 88.56 95 ILE A N 1
ATOM 757 C CA . ILE A 1 95 ? 9.331 -2.455 5.177 1.00 88.56 95 ILE A CA 1
ATOM 758 C C . ILE A 1 95 ? 10.338 -3.591 5.413 1.00 88.56 95 ILE A C 1
ATOM 760 O O . ILE A 1 95 ? 11.537 -3.364 5.232 1.00 88.56 95 ILE A O 1
ATOM 764 N N . ARG A 1 96 ? 9.875 -4.798 5.774 1.00 88.69 96 ARG A N 1
ATOM 765 C CA . ARG A 1 96 ? 10.730 -5.992 5.936 1.00 88.69 96 ARG A CA 1
ATOM 766 C C . ARG A 1 96 ? 11.418 -6.394 4.636 1.00 88.69 96 ARG A C 1
ATOM 768 O O . ARG A 1 96 ? 12.604 -6.697 4.657 1.00 88.69 96 ARG A O 1
ATOM 775 N N . ASN A 1 97 ? 10.714 -6.304 3.511 1.00 87.12 97 ASN A N 1
ATOM 776 C CA . ASN A 1 97 ? 11.249 -6.610 2.184 1.00 87.12 97 ASN A CA 1
ATOM 777 C C . ASN A 1 97 ? 12.060 -5.448 1.571 1.00 87.12 97 ASN A C 1
ATOM 779 O O . ASN A 1 97 ? 12.165 -5.332 0.355 1.00 87.12 97 ASN A O 1
ATOM 783 N N . ASN A 1 98 ? 12.656 -4.583 2.402 1.00 86.06 98 ASN A N 1
ATOM 784 C CA . ASN A 1 98 ? 13.546 -3.491 1.991 1.00 86.06 98 ASN A CA 1
ATOM 785 C C . ASN A 1 98 ? 12.922 -2.428 1.061 1.00 86.06 98 ASN A C 1
ATOM 787 O O . ASN A 1 98 ? 13.641 -1.763 0.312 1.00 86.06 98 ASN A O 1
ATOM 791 N N . ALA A 1 99 ? 11.611 -2.162 1.158 1.00 85.50 99 ALA A N 1
ATOM 792 C CA . ALA A 1 99 ? 10.993 -1.048 0.432 1.00 85.50 99 ALA A CA 1
ATOM 793 C C . ALA A 1 99 ? 11.716 0.286 0.693 1.00 85.50 99 ALA A C 1
ATOM 795 O O . ALA A 1 99 ? 11.923 0.708 1.841 1.00 85.50 99 ALA A O 1
ATOM 796 N N . SER A 1 100 ? 12.064 0.989 -0.385 1.00 86.31 100 SER A N 1
ATOM 797 C CA . SER A 1 100 ? 12.648 2.327 -0.320 1.00 86.31 100 SER A CA 1
ATOM 798 C C . SER A 1 100 ? 11.661 3.356 0.245 1.00 86.31 100 SER A C 1
ATOM 800 O O . SER A 1 100 ? 10.444 3.188 0.195 1.00 86.31 100 SER A O 1
ATOM 802 N N . ASN A 1 101 ? 12.178 4.479 0.758 1.00 86.00 101 ASN A N 1
ATOM 803 C CA . ASN A 1 101 ? 11.321 5.584 1.212 1.00 86.00 101 ASN A CA 1
ATOM 804 C C . ASN A 1 101 ? 10.427 6.136 0.092 1.00 86.00 101 ASN A C 1
ATOM 806 O O . ASN A 1 101 ? 9.344 6.624 0.392 1.00 86.00 101 ASN A O 1
ATOM 810 N N . ARG A 1 102 ? 10.869 6.046 -1.171 1.00 83.31 102 ARG A N 1
ATOM 811 C CA . ARG A 1 102 ? 10.069 6.439 -2.334 1.00 83.31 102 ARG A CA 1
ATOM 812 C C . ARG A 1 102 ? 8.832 5.550 -2.463 1.00 83.31 102 ARG A C 1
ATOM 814 O O . ARG A 1 102 ? 7.729 6.069 -2.469 1.00 83.31 102 ARG A O 1
ATOM 821 N N . ILE A 1 103 ? 9.020 4.229 -2.436 1.00 83.75 103 ILE A N 1
ATOM 822 C CA . ILE A 1 103 ? 7.928 3.241 -2.525 1.00 83.75 103 ILE A CA 1
ATOM 823 C C . ILE A 1 103 ? 6.947 3.407 -1.366 1.00 83.75 103 ILE A C 1
ATOM 825 O O . ILE A 1 103 ? 5.739 3.449 -1.569 1.00 83.75 103 ILE A O 1
ATOM 829 N N . LEU A 1 104 ? 7.463 3.555 -0.143 1.00 86.12 104 LEU A N 1
ATOM 830 C CA . LEU A 1 104 ? 6.615 3.741 1.035 1.00 86.12 104 LEU A CA 1
ATOM 831 C C . LEU A 1 104 ? 5.771 5.021 0.959 1.00 86.12 104 LEU A C 1
ATOM 833 O O . LEU A 1 104 ? 4.651 5.047 1.465 1.00 86.12 104 LEU A O 1
ATOM 837 N N . ASN A 1 105 ? 6.291 6.067 0.320 1.00 84.62 105 ASN A N 1
ATOM 838 C CA . ASN A 1 105 ? 5.559 7.306 0.123 1.00 84.62 105 ASN A CA 1
ATOM 839 C C . ASN A 1 105 ? 4.534 7.196 -1.013 1.00 84.62 105 ASN A C 1
ATOM 841 O O . ASN A 1 105 ? 3.365 7.488 -0.790 1.00 84.62 105 ASN A O 1
ATOM 845 N N . GLU A 1 106 ? 4.956 6.727 -2.188 1.00 78.75 106 GLU A N 1
ATOM 846 C CA . GLU A 1 106 ? 4.114 6.636 -3.388 1.00 78.75 106 GLU A CA 1
ATOM 847 C C . GLU A 1 106 ? 2.968 5.628 -3.218 1.00 78.75 106 GLU A C 1
ATOM 849 O O . GLU A 1 106 ? 1.851 5.898 -3.649 1.00 78.75 106 GLU A O 1
ATOM 854 N N . CYS A 1 107 ? 3.214 4.491 -2.558 1.00 74.81 107 CYS A N 1
ATOM 855 C CA . CYS A 1 107 ? 2.220 3.419 -2.434 1.00 74.81 107 CYS A CA 1
ATOM 856 C C . CYS A 1 107 ? 1.382 3.496 -1.153 1.00 74.81 107 CYS A C 1
ATOM 858 O O . CYS A 1 107 ? 0.222 3.097 -1.163 1.00 74.81 107 CYS A O 1
ATOM 860 N N . PHE A 1 108 ? 1.957 3.985 -0.048 1.00 79.69 108 PHE A N 1
ATOM 861 C CA . PHE A 1 108 ? 1.315 3.942 1.274 1.00 79.69 108 PHE A CA 1
ATOM 862 C C . PHE A 1 108 ? 1.181 5.319 1.946 1.00 79.69 108 PHE A C 1
ATOM 864 O O . PHE A 1 108 ? 0.683 5.407 3.068 1.00 79.69 108 PHE A O 1
ATOM 871 N N . GLY A 1 109 ? 1.650 6.401 1.312 1.00 82.19 109 GLY A N 1
ATOM 872 C CA . GLY A 1 109 ? 1.616 7.753 1.885 1.00 82.19 109 GLY A CA 1
ATOM 873 C C . GLY A 1 109 ? 2.517 7.937 3.111 1.00 82.19 109 GLY A C 1
ATOM 874 O O . GLY A 1 109 ? 2.356 8.894 3.870 1.00 82.19 109 GLY A O 1
ATOM 875 N N . ILE A 1 110 ? 3.463 7.025 3.349 1.00 85.38 110 ILE A N 1
ATOM 876 C CA . ILE A 1 110 ? 4.300 7.039 4.549 1.00 85.38 110 ILE A CA 1
ATOM 877 C C . ILE A 1 110 ? 5.458 8.013 4.356 1.00 85.38 110 ILE A C 1
ATOM 879 O O . ILE A 1 110 ? 6.193 7.981 3.366 1.00 85.38 110 ILE A O 1
ATOM 883 N N . THR A 1 111 ? 5.656 8.887 5.337 1.00 86.75 111 THR A N 1
ATOM 884 C CA . THR A 1 111 ? 6.779 9.824 5.347 1.00 86.75 111 THR A CA 1
ATOM 885 C C . THR A 1 111 ? 8.087 9.122 5.715 1.00 86.75 111 THR A C 1
ATOM 887 O O . THR A 1 111 ? 8.119 8.108 6.418 1.00 86.75 111 THR A O 1
ATOM 890 N N . SER A 1 112 ? 9.211 9.693 5.283 1.00 85.50 112 SER A N 1
ATOM 891 C CA . SER A 1 112 ? 10.544 9.155 5.582 1.00 85.50 112 SER A CA 1
ATOM 892 C C . SER A 1 112 ? 10.831 9.055 7.088 1.00 85.50 112 SER A C 1
ATOM 894 O O . SER A 1 112 ? 11.530 8.133 7.511 1.00 85.50 112 SER A O 1
ATOM 896 N N . THR A 1 113 ? 10.267 9.957 7.899 1.00 86.62 113 THR A N 1
ATOM 897 C CA . THR A 1 113 ? 10.393 9.961 9.363 1.00 86.62 113 THR A CA 1
ATOM 898 C C . THR A 1 113 ? 9.684 8.765 9.993 1.00 86.62 113 THR A C 1
ATOM 900 O O . THR A 1 113 ? 10.307 8.015 10.745 1.00 86.62 113 THR A O 1
ATOM 903 N N . ILE A 1 114 ? 8.421 8.521 9.629 1.00 84.88 114 ILE A N 1
ATOM 904 C CA . ILE A 1 114 ? 7.646 7.367 10.109 1.00 84.88 114 ILE A CA 1
ATOM 905 C C . ILE A 1 114 ? 8.306 6.060 9.655 1.00 84.88 114 ILE A C 1
ATOM 907 O O . ILE A 1 114 ? 8.476 5.139 10.455 1.00 84.88 114 ILE A O 1
ATOM 911 N N . ALA A 1 115 ? 8.756 5.992 8.400 1.00 86.44 115 ALA A N 1
ATOM 912 C CA . ALA A 1 115 ? 9.456 4.825 7.872 1.00 86.44 115 ALA A CA 1
ATOM 913 C C . ALA A 1 115 ? 10.776 4.540 8.616 1.00 86.44 115 ALA A C 1
ATOM 915 O O . ALA A 1 115 ? 11.124 3.381 8.840 1.00 86.44 115 ALA A O 1
ATOM 916 N N . ALA A 1 116 ? 11.528 5.572 9.012 1.00 85.62 116 ALA A N 1
ATOM 917 C CA . ALA A 1 116 ? 12.753 5.409 9.797 1.00 85.62 116 ALA A CA 1
ATOM 918 C C . ALA A 1 116 ? 12.467 4.875 11.210 1.00 85.62 116 ALA A C 1
ATOM 920 O O . ALA A 1 116 ? 13.162 3.968 11.670 1.00 85.62 116 ALA A O 1
ATOM 921 N N . ILE A 1 117 ? 11.425 5.394 11.869 1.00 86.75 117 ILE A N 1
ATOM 922 C CA . ILE A 1 117 ? 10.985 4.919 13.187 1.00 86.75 117 ILE A CA 1
ATOM 923 C C . ILE A 1 117 ? 10.563 3.450 13.106 1.00 86.75 117 ILE A C 1
ATOM 925 O O . ILE A 1 117 ? 11.062 2.637 13.882 1.00 86.75 117 ILE A O 1
ATOM 929 N N . LYS A 1 118 ? 9.719 3.085 12.130 1.00 87.19 118 LYS A N 1
ATOM 930 C CA . LYS A 1 118 ? 9.279 1.695 11.937 1.00 87.19 118 LYS A CA 1
ATOM 931 C C . LYS A 1 118 ? 10.448 0.740 11.690 1.00 87.19 118 LYS A C 1
ATOM 933 O O . LYS A 1 118 ? 10.531 -0.292 12.347 1.00 87.19 118 LYS A O 1
ATOM 938 N N . ARG A 1 119 ? 11.399 1.096 10.815 1.00 89.00 119 ARG A N 1
ATOM 939 C CA . ARG A 1 119 ? 12.600 0.268 10.582 1.00 89.00 119 ARG A CA 1
ATOM 940 C C . ARG A 1 119 ? 13.421 0.065 11.854 1.00 89.00 119 ARG A C 1
ATOM 942 O O . ARG A 1 119 ? 13.865 -1.050 12.110 1.00 89.00 119 ARG A O 1
ATOM 949 N N . LYS A 1 120 ? 13.580 1.118 12.665 1.00 87.62 120 LYS A N 1
ATOM 950 C CA . LYS A 1 120 ? 14.271 1.039 13.960 1.00 87.62 120 LYS A CA 1
ATOM 951 C C . LYS A 1 120 ? 13.540 0.112 14.933 1.00 87.62 120 LYS A C 1
ATOM 953 O O . LYS A 1 120 ? 14.188 -0.705 15.570 1.00 87.62 120 LYS A O 1
ATOM 958 N N . MET A 1 121 ? 12.213 0.210 15.021 1.00 87.06 121 MET A N 1
ATOM 959 C CA . MET A 1 121 ? 11.395 -0.669 15.870 1.00 87.06 121 MET A CA 1
ATOM 960 C C . MET A 1 121 ? 11.477 -2.141 15.445 1.00 87.06 121 MET A C 1
ATOM 962 O O . MET A 1 121 ? 11.463 -3.022 16.294 1.00 87.06 121 MET A O 1
ATOM 966 N N . MET A 1 122 ? 11.604 -2.409 14.144 1.00 86.94 122 MET A N 1
ATOM 967 C CA . MET A 1 122 ? 11.723 -3.764 13.593 1.00 86.94 122 MET A CA 1
ATOM 968 C C . MET A 1 122 ? 13.165 -4.299 13.555 1.00 86.94 122 MET A C 1
ATOM 970 O O . MET A 1 122 ? 13.388 -5.374 13.008 1.00 86.94 122 MET A O 1
ATOM 974 N N . ASN A 1 123 ? 14.152 -3.567 14.090 1.00 85.88 123 ASN A N 1
ATOM 975 C CA . ASN A 1 123 ? 15.583 -3.903 14.008 1.00 85.88 123 ASN A CA 1
ATOM 976 C C . ASN A 1 123 ? 16.099 -4.160 12.576 1.00 85.88 123 ASN A C 1
ATOM 978 O O . ASN A 1 123 ? 17.085 -4.868 12.375 1.00 85.88 123 ASN A O 1
ATOM 982 N N . ILE A 1 124 ? 15.467 -3.554 11.567 1.00 82.00 124 ILE A N 1
ATOM 983 C CA . ILE A 1 124 ? 15.900 -3.674 10.174 1.00 82.00 124 ILE A CA 1
ATOM 984 C C . ILE A 1 124 ? 17.091 -2.743 9.973 1.00 82.00 124 ILE A C 1
ATOM 986 O O . ILE A 1 124 ? 16.970 -1.514 10.049 1.00 82.00 124 ILE A O 1
ATOM 990 N N . GLN A 1 125 ? 18.260 -3.327 9.714 1.00 68.31 125 GLN A N 1
ATOM 991 C CA . GLN A 1 125 ? 19.447 -2.549 9.391 1.00 68.31 125 GLN A CA 1
ATOM 992 C C . GLN A 1 125 ? 19.225 -1.807 8.074 1.00 68.31 125 GLN A C 1
ATOM 994 O O . GLN A 1 125 ? 18.759 -2.368 7.084 1.00 68.31 125 GLN A O 1
ATOM 999 N N . LYS A 1 126 ? 19.562 -0.516 8.051 1.00 61.09 126 LYS A N 1
ATOM 1000 C CA . LYS A 1 126 ? 19.492 0.285 6.830 1.00 61.09 126 LYS A CA 1
ATOM 1001 C C . LYS A 1 126 ? 20.489 -0.300 5.828 1.00 61.09 126 LYS A C 1
ATOM 1003 O O . LYS A 1 126 ? 21.691 -0.108 6.011 1.00 61.09 126 LYS A O 1
ATOM 1008 N N . SER A 1 127 ? 19.995 -0.997 4.803 1.00 58.28 127 SER A N 1
ATOM 1009 C CA . SER A 1 127 ? 20.836 -1.508 3.718 1.0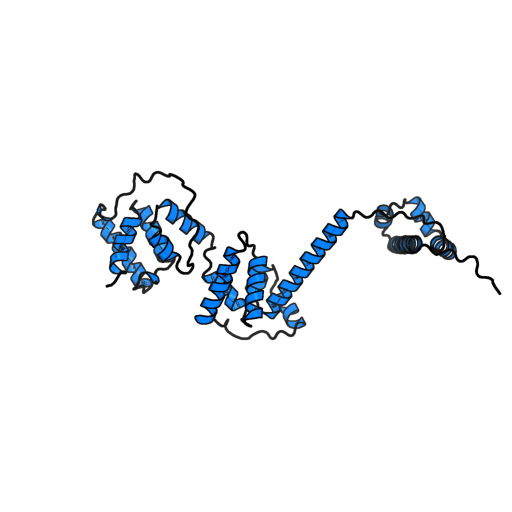0 58.28 127 SER A CA 1
ATOM 1010 C C . SER A 1 127 ? 21.645 -0.345 3.136 1.00 58.28 127 SER A C 1
ATOM 1012 O O . SER A 1 127 ? 21.092 0.632 2.622 1.00 58.28 127 SER A O 1
ATOM 1014 N N . LYS A 1 128 ? 22.966 -0.385 3.331 1.00 48.16 128 LYS A N 1
ATOM 1015 C CA . LYS A 1 128 ? 23.905 0.590 2.774 1.00 48.16 128 LYS A CA 1
ATOM 1016 C C . LYS A 1 128 ? 24.365 0.045 1.428 1.00 48.16 128 LYS A C 1
ATOM 1018 O O . LYS A 1 128 ? 25.216 -0.833 1.388 1.00 48.16 128 LYS A O 1
ATOM 1023 N N . GLY A 1 129 ? 23.822 0.567 0.333 1.00 57.94 129 GLY A N 1
ATOM 1024 C CA . GLY A 1 129 ? 24.247 0.164 -1.005 1.00 57.94 129 GLY A CA 1
ATOM 1025 C C . GLY A 1 129 ? 23.374 0.734 -2.115 1.00 57.94 129 GLY A C 1
ATOM 1026 O O . GLY A 1 129 ? 22.320 1.316 -1.860 1.00 57.94 129 GLY A O 1
ATOM 1027 N N . ARG A 1 130 ? 23.833 0.577 -3.361 1.00 57.38 130 ARG A N 1
ATOM 1028 C CA . ARG A 1 130 ? 22.980 0.757 -4.543 1.00 57.38 130 ARG A CA 1
ATOM 1029 C C . ARG A 1 130 ? 21.934 -0.360 -4.553 1.00 57.38 130 ARG A C 1
ATOM 1031 O O . ARG A 1 130 ? 22.249 -1.477 -4.160 1.00 57.38 130 ARG A O 1
ATOM 1038 N N . VAL A 1 131 ? 20.726 -0.048 -5.019 1.00 63.72 131 VAL A N 1
ATOM 1039 C CA . VAL A 1 131 ? 19.673 -1.044 -5.271 1.00 63.72 131 VAL A CA 1
ATOM 1040 C C . VAL A 1 131 ? 20.246 -2.137 -6.178 1.00 63.72 131 VAL A C 1
ATOM 1042 O O . VAL A 1 131 ? 20.806 -1.826 -7.236 1.00 63.72 131 VAL A O 1
ATOM 1045 N N . THR A 1 132 ? 20.166 -3.395 -5.746 1.00 67.75 132 THR A N 1
ATOM 1046 C CA . THR A 1 132 ? 20.705 -4.536 -6.494 1.00 67.75 132 THR A CA 1
ATOM 1047 C C . THR A 1 132 ? 19.814 -4.801 -7.697 1.00 67.75 132 THR A C 1
ATOM 1049 O O . THR A 1 132 ? 18.711 -5.307 -7.556 1.00 67.75 132 THR A O 1
ATOM 1052 N N . ARG A 1 133 ? 20.274 -4.470 -8.904 1.00 73.50 133 ARG A N 1
ATOM 1053 C CA . ARG A 1 133 ? 19.493 -4.769 -10.111 1.00 73.50 133 ARG A CA 1
ATOM 1054 C C . ARG A 1 133 ? 19.273 -6.277 -10.250 1.00 73.50 133 ARG A C 1
ATOM 1056 O O . ARG A 1 133 ? 20.199 -7.054 -10.025 1.00 73.50 133 ARG A O 1
ATOM 1063 N N . LEU A 1 134 ? 18.059 -6.655 -10.650 1.00 73.81 134 LEU A N 1
ATOM 1064 C CA . LEU A 1 134 ? 17.719 -8.039 -10.967 1.00 73.81 134 LEU A CA 1
ATOM 1065 C C . LEU A 1 134 ? 18.550 -8.520 -12.161 1.00 73.81 134 LEU A C 1
ATOM 1067 O O . LEU A 1 134 ? 18.750 -7.775 -13.125 1.00 73.81 134 LEU A O 1
ATOM 1071 N N . ASN A 1 135 ? 19.015 -9.765 -12.097 1.00 74.38 135 ASN A N 1
ATOM 1072 C CA . ASN A 1 135 ? 19.663 -10.428 -13.223 1.00 74.38 135 ASN A CA 1
ATOM 1073 C C . ASN A 1 135 ? 18.623 -10.902 -14.263 1.00 74.38 135 ASN A C 1
ATOM 1075 O O . ASN A 1 135 ? 17.417 -10.905 -14.004 1.00 74.38 135 ASN A O 1
ATOM 1079 N N . ASP A 1 136 ? 19.077 -11.318 -15.444 1.00 66.06 136 ASP A N 1
ATOM 1080 C CA . ASP A 1 136 ? 18.175 -11.670 -16.551 1.00 66.06 136 ASP A CA 1
ATOM 1081 C C . ASP A 1 136 ? 17.268 -12.877 -16.253 1.00 66.06 136 ASP A C 1
ATOM 1083 O O . ASP A 1 136 ? 16.146 -12.951 -16.756 1.00 66.06 136 ASP A O 1
ATOM 1087 N N . GLU A 1 137 ? 17.707 -13.815 -15.413 1.00 69.69 137 GLU A N 1
ATOM 1088 C CA . GLU A 1 137 ? 16.899 -14.968 -14.995 1.00 69.69 137 GLU A CA 1
ATOM 1089 C C . GLU A 1 137 ? 15.795 -14.557 -14.013 1.00 69.69 137 GLU A C 1
ATOM 1091 O O . GLU A 1 137 ? 14.632 -14.925 -14.190 1.00 69.69 137 GLU A O 1
ATOM 1096 N N . GLN A 1 138 ? 16.130 -13.719 -13.030 1.00 73.25 138 GLN A N 1
ATOM 1097 C CA . GLN A 1 138 ? 15.189 -13.145 -12.068 1.00 73.25 138 GLN A CA 1
ATOM 1098 C C . GLN A 1 138 ?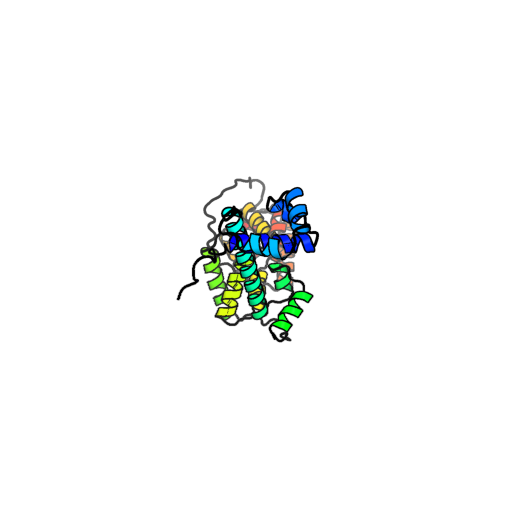 14.126 -12.302 -12.776 1.00 73.25 138 GLN A C 1
ATOM 1100 O O . GLN A 1 138 ? 12.944 -12.394 -12.449 1.00 73.25 138 GLN A O 1
ATOM 1105 N N . LYS A 1 139 ? 14.525 -11.533 -13.797 1.00 69.31 139 LYS A N 1
ATOM 1106 C CA . LYS A 1 139 ? 13.597 -10.775 -14.644 1.00 69.31 139 LYS A CA 1
ATOM 1107 C C . LYS A 1 139 ? 12.610 -11.692 -15.357 1.00 69.31 139 LYS A C 1
ATOM 1109 O O . LYS A 1 139 ? 11.412 -11.436 -15.307 1.00 69.31 139 LYS A O 1
ATOM 1114 N N . LYS A 1 140 ? 13.075 -12.778 -15.988 1.00 66.50 140 LYS A N 1
ATOM 1115 C CA . LYS A 1 140 ? 12.184 -13.739 -16.669 1.00 66.50 140 LYS A CA 1
ATOM 1116 C C . LYS A 1 140 ? 11.133 -14.311 -15.717 1.00 66.50 140 LYS A C 1
ATOM 1118 O O . LYS A 1 140 ? 9.956 -14.357 -16.071 1.00 66.50 140 LYS A O 1
ATOM 1123 N N . ILE A 1 141 ? 11.549 -14.695 -14.511 1.00 71.12 141 ILE A N 1
ATOM 1124 C CA . ILE A 1 141 ? 10.653 -15.229 -13.478 1.00 71.12 141 ILE A CA 1
ATOM 1125 C C . ILE A 1 141 ? 9.641 -14.163 -13.045 1.00 71.12 141 ILE A C 1
ATOM 1127 O O . ILE A 1 141 ? 8.437 -14.417 -13.109 1.00 71.12 141 ILE A O 1
ATOM 1131 N N . LEU A 1 142 ? 10.104 -12.956 -12.697 1.00 75.62 142 LEU A N 1
ATOM 1132 C CA . LEU A 1 142 ? 9.246 -11.829 -12.319 1.00 75.62 142 LEU A CA 1
ATOM 1133 C C . LEU A 1 142 ? 8.168 -11.567 -13.374 1.00 75.62 142 LEU A C 1
ATOM 1135 O O . LEU A 1 142 ? 6.986 -11.501 -13.047 1.00 75.62 142 LEU A O 1
ATOM 1139 N N . TRP A 1 143 ? 8.565 -11.461 -14.642 1.00 67.88 143 TRP A N 1
ATOM 1140 C CA . TRP A 1 143 ? 7.642 -11.181 -15.738 1.00 67.88 143 TRP A CA 1
ATOM 1141 C C . TRP A 1 143 ? 6.656 -12.320 -15.993 1.00 67.88 143 TRP A C 1
ATOM 1143 O O . TRP A 1 143 ? 5.502 -12.052 -16.331 1.00 67.88 143 TRP A O 1
ATOM 1153 N N . SER A 1 144 ? 7.065 -13.577 -15.801 1.00 65.00 144 SER A N 1
ATOM 1154 C CA . SER A 1 144 ? 6.160 -14.725 -15.927 1.00 65.00 144 SER A CA 1
ATOM 1155 C C . SER A 1 144 ? 5.061 -14.719 -14.855 1.00 65.00 144 SER A C 1
ATOM 1157 O O . SER A 1 144 ? 3.878 -14.832 -15.184 1.00 65.00 144 SER A O 1
ATOM 1159 N N . GLU A 1 145 ? 5.433 -14.473 -13.596 1.00 71.75 145 GLU A N 1
ATOM 1160 C CA . GLU A 1 145 ? 4.517 -14.348 -12.456 1.00 71.75 145 GLU A CA 1
ATOM 1161 C C . GLU A 1 145 ? 3.602 -13.130 -12.590 1.00 71.75 145 GLU A C 1
ATOM 1163 O O . GLU A 1 145 ? 2.400 -13.193 -12.313 1.00 71.75 145 GLU A O 1
ATOM 1168 N N . TRP A 1 146 ? 4.162 -12.013 -13.055 1.00 73.56 146 TRP A N 1
ATOM 1169 C CA . TRP A 1 146 ? 3.414 -10.788 -13.292 1.00 73.56 146 TRP A CA 1
ATOM 1170 C C . TRP A 1 146 ? 2.376 -10.972 -14.401 1.00 73.56 146 TRP A C 1
ATOM 1172 O O . TRP A 1 146 ? 1.225 -10.572 -14.247 1.00 73.56 146 TRP A O 1
ATOM 1182 N N . LYS A 1 147 ? 2.737 -11.651 -15.498 1.00 60.91 147 LYS A N 1
ATOM 1183 C CA . LYS A 1 147 ? 1.817 -11.956 -16.605 1.00 60.91 147 LYS A CA 1
ATOM 1184 C C . LYS A 1 147 ? 0.640 -12.811 -16.143 1.00 60.91 147 LYS A C 1
ATOM 1186 O O . LYS A 1 147 ? -0.496 -12.526 -16.522 1.00 60.91 147 LYS A O 1
ATOM 1191 N N . LEU A 1 148 ? 0.902 -13.829 -15.323 1.00 65.62 148 LEU A N 1
ATOM 1192 C CA . LEU A 1 148 ? -0.149 -14.669 -14.756 1.00 65.62 148 LEU A CA 1
ATOM 1193 C C . LEU A 1 148 ? -1.104 -13.833 -13.894 1.00 65.62 148 LEU A C 1
ATOM 1195 O O . LEU A 1 148 ? -2.315 -13.894 -14.096 1.00 65.62 148 LEU A O 1
ATOM 1199 N N . PHE A 1 149 ? -0.563 -12.984 -13.020 1.00 68.06 149 PHE A N 1
ATOM 1200 C CA . PHE A 1 149 ? -1.349 -12.101 -12.158 1.00 68.06 149 PHE A CA 1
ATOM 1201 C C . PHE A 1 149 ? -2.248 -11.128 -12.941 1.00 68.06 149 PHE A C 1
ATOM 1203 O O . PHE A 1 149 ? -3.442 -11.026 -12.660 1.00 68.06 149 PHE A O 1
ATOM 1210 N N . LEU A 1 150 ? -1.711 -10.481 -13.983 1.00 62.47 150 LEU A N 1
ATOM 1211 C CA . LEU A 1 150 ? -2.491 -9.599 -14.861 1.00 62.47 150 LEU A CA 1
ATOM 1212 C C . LEU A 1 150 ? -3.611 -10.341 -15.612 1.00 62.47 150 LEU A C 1
ATOM 1214 O O . LEU A 1 150 ? -4.615 -9.737 -15.978 1.00 62.47 150 LEU A O 1
ATOM 1218 N N . SER A 1 151 ? -3.439 -11.639 -15.883 1.00 57.25 151 SER A N 1
ATOM 1219 C CA . SER A 1 151 ? -4.455 -12.442 -16.575 1.00 57.25 151 SER A CA 1
ATOM 1220 C C . SER A 1 151 ? -5.615 -12.856 -15.667 1.00 57.25 151 SER A C 1
ATOM 1222 O O . SER A 1 151 ? -6.734 -13.033 -16.147 1.00 57.25 151 SER A O 1
ATOM 1224 N N . THR A 1 152 ? -5.358 -12.990 -14.364 1.00 60.31 152 THR A N 1
ATOM 1225 C CA . THR A 1 152 ? -6.357 -13.383 -13.364 1.00 60.31 152 THR A CA 1
ATOM 1226 C C . THR A 1 152 ? -7.128 -12.194 -12.798 1.00 60.31 152 THR A C 1
ATOM 1228 O O . THR A 1 152 ? -8.289 -12.350 -12.427 1.00 60.31 152 THR A O 1
ATOM 1231 N N . GLU A 1 153 ? -6.518 -11.006 -12.754 1.00 57.41 153 GLU A N 1
ATOM 1232 C CA . GLU A 1 153 ? -7.131 -9.802 -12.188 1.00 57.41 153 GLU A CA 1
ATOM 1233 C C . GLU A 1 153 ? -7.265 -8.673 -13.226 1.00 57.41 153 GLU A C 1
ATOM 1235 O O . GLU A 1 153 ? -6.281 -8.014 -13.555 1.00 57.41 153 GLU A O 1
ATOM 1240 N N . PRO A 1 154 ? -8.481 -8.390 -13.735 1.00 50.56 154 PRO A N 1
ATOM 1241 C CA . PRO A 1 154 ? -8.682 -7.383 -14.781 1.00 50.56 154 PRO A CA 1
ATOM 1242 C C . PRO A 1 154 ? -8.625 -5.933 -14.271 1.00 50.56 154 PRO A C 1
ATOM 1244 O O . PRO A 1 154 ? -8.467 -5.012 -15.070 1.00 50.56 154 PRO A O 1
ATOM 1247 N N . VAL A 1 155 ? -8.779 -5.712 -12.960 1.00 55.09 155 VAL A N 1
ATOM 1248 C CA . VAL A 1 155 ? -8.710 -4.389 -12.325 1.00 55.09 155 VAL A CA 1
ATOM 1249 C C . VAL A 1 155 ? -7.753 -4.474 -11.149 1.00 55.09 155 VAL A C 1
ATOM 1251 O O . VAL A 1 155 ? -8.021 -5.176 -10.173 1.00 55.09 155 VAL A O 1
ATOM 1254 N N . ILE A 1 156 ? -6.643 -3.748 -11.252 1.00 63.38 156 ILE A N 1
ATOM 1255 C CA . ILE A 1 156 ? -5.545 -3.820 -10.294 1.00 63.38 156 ILE A CA 1
ATOM 1256 C C . ILE A 1 156 ? -5.239 -2.413 -9.799 1.00 63.38 156 ILE A C 1
ATOM 1258 O O . ILE A 1 156 ? -4.789 -1.562 -10.569 1.00 63.38 156 ILE A O 1
ATOM 1262 N N . ASP A 1 157 ? -5.472 -2.185 -8.511 1.00 65.81 157 ASP A N 1
ATOM 1263 C CA . ASP A 1 157 ? -5.089 -0.953 -7.831 1.00 65.81 157 ASP A CA 1
ATOM 1264 C C . ASP A 1 157 ? -3.629 -1.007 -7.342 1.00 65.81 157 ASP A C 1
ATOM 1266 O O . ASP A 1 157 ? -2.928 -2.016 -7.466 1.00 65.81 157 ASP A O 1
ATOM 1270 N N . HIS A 1 158 ? -3.142 0.107 -6.792 1.00 67.56 158 HIS A N 1
ATOM 1271 C CA . HIS A 1 158 ? -1.776 0.190 -6.275 1.00 67.56 158 HIS A CA 1
ATOM 1272 C C . HIS A 1 158 ? -1.518 -0.775 -5.106 1.00 67.56 158 HIS A C 1
ATOM 1274 O O . HIS A 1 158 ? -0.395 -1.254 -4.963 1.00 67.56 158 HIS A O 1
ATOM 1280 N N . ILE A 1 159 ? -2.536 -1.104 -4.304 1.00 71.12 159 ILE A N 1
ATOM 1281 C CA . ILE A 1 159 ? -2.395 -1.981 -3.134 1.00 71.12 159 ILE A CA 1
ATOM 1282 C C . ILE A 1 159 ? -2.192 -3.426 -3.590 1.00 71.12 159 ILE A C 1
ATOM 1284 O O . ILE A 1 159 ? -1.207 -4.047 -3.207 1.00 71.12 159 ILE A O 1
ATOM 1288 N N . LYS A 1 160 ? -3.033 -3.926 -4.494 1.00 73.88 160 LYS A N 1
ATOM 1289 C CA . LYS A 1 160 ? -2.935 -5.273 -5.071 1.00 73.88 160 LYS A CA 1
ATOM 1290 C C . LYS A 1 160 ? -1.635 -5.501 -5.837 1.00 73.88 160 LYS A C 1
ATOM 1292 O O . LYS A 1 160 ? -1.045 -6.579 -5.771 1.00 73.88 160 LYS A O 1
ATOM 1297 N N . ARG A 1 161 ? -1.136 -4.474 -6.540 1.00 76.81 161 ARG A N 1
ATOM 1298 C CA . ARG A 1 161 ? 0.207 -4.515 -7.158 1.00 76.81 161 ARG A CA 1
ATOM 1299 C C . ARG A 1 161 ? 1.279 -4.741 -6.104 1.00 76.81 161 ARG A C 1
ATOM 1301 O O . ARG A 1 161 ? 2.140 -5.600 -6.283 1.00 76.81 161 ARG A O 1
ATOM 1308 N N . MET A 1 162 ? 1.214 -3.980 -5.013 1.00 81.62 162 MET A N 1
ATOM 1309 C CA . MET A 1 162 ? 2.158 -4.104 -3.910 1.00 81.62 162 MET A CA 1
ATOM 1310 C C . MET A 1 162 ? 2.043 -5.449 -3.202 1.00 81.62 162 MET A C 1
ATOM 1312 O O . MET A 1 162 ? 3.071 -6.042 -2.903 1.00 81.62 162 MET A O 1
ATOM 1316 N N . GLU A 1 163 ? 0.837 -5.969 -2.993 1.00 85.12 163 GLU A N 1
ATOM 1317 C CA . GLU A 1 163 ? 0.606 -7.307 -2.443 1.00 85.12 163 GLU A CA 1
ATOM 1318 C C . GLU A 1 163 ? 1.294 -8.387 -3.279 1.00 85.12 163 GLU A C 1
ATOM 1320 O O . GLU A 1 163 ? 2.065 -9.181 -2.737 1.00 85.12 163 GLU A O 1
ATOM 1325 N N . LYS A 1 164 ? 1.093 -8.385 -4.605 1.00 85.00 164 LYS A N 1
ATOM 1326 C CA . LYS A 1 164 ? 1.746 -9.360 -5.491 1.00 85.00 164 LYS A CA 1
ATOM 1327 C C . LYS A 1 164 ? 3.265 -9.192 -5.490 1.00 85.00 164 LYS A C 1
ATOM 1329 O O . LYS A 1 164 ? 3.981 -10.189 -5.447 1.00 85.00 164 LYS A O 1
ATOM 1334 N N . LEU A 1 165 ? 3.769 -7.959 -5.512 1.00 85.94 165 LEU A N 1
ATOM 1335 C CA . LEU A 1 165 ? 5.208 -7.694 -5.468 1.00 85.94 165 LEU A CA 1
ATOM 1336 C C . LEU A 1 165 ? 5.852 -8.137 -4.153 1.00 85.94 165 LEU A C 1
ATOM 1338 O O . LEU A 1 165 ? 6.934 -8.718 -4.180 1.00 85.94 165 LEU A O 1
ATOM 1342 N N . ILE A 1 166 ? 5.186 -7.903 -3.022 1.00 87.19 166 ILE A N 1
ATOM 1343 C CA . ILE A 1 166 ? 5.606 -8.394 -1.706 1.00 87.19 166 ILE A CA 1
ATOM 1344 C C . ILE A 1 166 ? 5.600 -9.922 -1.698 1.00 87.19 166 ILE A C 1
ATOM 1346 O O . ILE A 1 166 ? 6.576 -10.515 -1.259 1.00 87.19 166 ILE A O 1
ATOM 1350 N N . ALA A 1 167 ? 4.562 -10.565 -2.239 1.00 88.31 167 ALA A N 1
ATOM 1351 C CA . ALA A 1 167 ? 4.497 -12.023 -2.308 1.00 88.31 167 ALA A CA 1
ATOM 1352 C C . ALA A 1 167 ? 5.658 -12.618 -3.126 1.00 88.31 167 ALA A C 1
ATOM 1354 O O . ALA A 1 167 ? 6.276 -13.590 -2.699 1.00 88.31 167 ALA A O 1
ATOM 1355 N N . ILE A 1 168 ? 6.006 -12.010 -4.267 1.00 86.88 168 ILE A N 1
ATOM 1356 C CA . ILE A 1 168 ? 7.176 -12.413 -5.066 1.00 86.88 168 ILE A CA 1
ATOM 1357 C C . ILE A 1 168 ? 8.476 -12.149 -4.289 1.00 86.88 168 ILE A C 1
ATOM 1359 O O . ILE A 1 168 ? 9.362 -13.004 -4.267 1.00 86.88 168 ILE A O 1
ATOM 1363 N N . ALA A 1 169 ? 8.598 -10.989 -3.634 1.00 88.75 169 ALA A N 1
ATOM 1364 C CA . ALA A 1 169 ? 9.765 -10.646 -2.821 1.00 88.75 169 ALA A CA 1
ATOM 1365 C C . ALA A 1 169 ? 9.997 -11.675 -1.707 1.00 88.75 169 ALA A C 1
ATOM 1367 O O . ALA A 1 169 ? 11.119 -12.147 -1.545 1.00 88.75 169 ALA A O 1
ATOM 1368 N N . GLU A 1 170 ? 8.937 -12.077 -1.004 1.00 88.62 170 GLU A N 1
ATOM 1369 C CA . GLU A 1 170 ? 8.982 -13.074 0.068 1.00 88.62 170 GLU A CA 1
ATOM 1370 C C . GLU A 1 170 ? 9.283 -14.478 -0.470 1.00 88.62 170 GLU A C 1
ATOM 1372 O O . GLU A 1 170 ? 10.106 -15.189 0.104 1.00 88.62 170 GLU A O 1
ATOM 1377 N N . GLN A 1 171 ? 8.676 -14.867 -1.597 1.00 89.19 171 GLN A N 1
ATOM 1378 C CA . GLN A 1 171 ? 8.870 -16.185 -2.207 1.00 89.19 171 GLN A CA 1
ATOM 1379 C C . GLN A 1 171 ? 10.318 -16.418 -2.655 1.00 89.19 171 GLN A C 1
ATOM 1381 O O . GLN A 1 171 ? 10.854 -17.509 -2.465 1.00 89.19 171 GLN A O 1
ATOM 1386 N N . TYR A 1 172 ? 10.947 -15.409 -3.261 1.00 85.69 172 TYR A N 1
ATOM 1387 C CA . TYR A 1 172 ? 12.295 -15.530 -3.822 1.00 85.69 172 TYR A CA 1
ATOM 1388 C C . TYR A 1 172 ? 13.381 -14.849 -2.975 1.00 85.69 172 TYR A C 1
ATOM 1390 O O . TYR A 1 172 ? 14.557 -14.881 -3.343 1.00 85.69 172 TYR A O 1
ATOM 1398 N N . ASN A 1 173 ? 13.003 -14.257 -1.836 1.00 84.56 173 ASN A N 1
ATOM 1399 C CA . ASN A 1 173 ? 13.860 -13.461 -0.956 1.00 84.56 173 ASN A CA 1
ATOM 1400 C C . ASN A 1 173 ? 14.610 -12.342 -1.710 1.00 84.56 173 ASN A C 1
ATOM 1402 O O . ASN A 1 173 ? 15.824 -12.163 -1.572 1.00 84.56 173 ASN A O 1
ATOM 1406 N N . TRP A 1 174 ? 13.888 -11.624 -2.572 1.00 86.81 174 TRP A N 1
ATOM 1407 C CA . TRP A 1 174 ? 14.418 -10.512 -3.366 1.00 86.81 174 TRP A CA 1
ATOM 1408 C C . TRP A 1 174 ? 14.068 -9.164 -2.739 1.00 86.81 174 TRP A C 1
ATOM 1410 O O . TRP A 1 174 ? 13.088 -9.020 -2.015 1.00 86.81 174 TRP A O 1
ATOM 1420 N N . ASP A 1 175 ? 14.869 -8.145 -3.043 1.00 86.06 175 ASP A N 1
ATOM 1421 C CA . ASP A 1 175 ? 14.593 -6.782 -2.598 1.00 86.06 175 ASP A CA 1
ATOM 1422 C C . ASP A 1 175 ? 13.378 -6.203 -3.342 1.00 86.06 175 ASP A C 1
ATOM 1424 O O . ASP A 1 175 ? 13.387 -6.066 -4.571 1.00 86.06 175 ASP A O 1
ATOM 1428 N N . LEU A 1 176 ? 12.349 -5.805 -2.586 1.00 86.06 176 LEU A N 1
ATOM 1429 C CA . LEU A 1 176 ? 11.121 -5.220 -3.122 1.00 86.06 176 LEU A CA 1
ATOM 1430 C C . LEU A 1 176 ? 11.402 -3.951 -3.926 1.00 86.06 176 LEU A C 1
ATOM 1432 O O . LEU A 1 176 ? 10.713 -3.681 -4.906 1.00 86.06 176 LEU A O 1
ATOM 1436 N N . THR A 1 177 ? 12.434 -3.185 -3.554 1.00 85.12 177 THR A N 1
ATOM 1437 C CA . THR A 1 177 ? 12.808 -1.985 -4.311 1.00 85.12 177 THR A CA 1
ATOM 1438 C C . THR A 1 177 ? 13.294 -2.328 -5.714 1.00 85.12 177 THR A C 1
ATOM 1440 O O . THR A 1 177 ? 12.976 -1.622 -6.668 1.00 85.12 177 THR A O 1
ATOM 1443 N N . SER A 1 178 ? 14.024 -3.429 -5.849 1.00 82.12 178 SER A N 1
ATOM 1444 C CA . SER A 1 178 ? 14.567 -3.894 -7.122 1.00 82.12 178 SER A CA 1
ATOM 1445 C C . SER A 1 178 ? 13.464 -4.428 -8.041 1.00 82.12 178 SER A C 1
ATOM 1447 O O . SER A 1 178 ? 13.446 -4.105 -9.227 1.00 82.12 178 SER A O 1
ATOM 1449 N N . LEU A 1 179 ? 12.500 -5.160 -7.472 1.00 82.44 179 LEU A N 1
ATOM 1450 C CA . LEU A 1 179 ? 11.296 -5.618 -8.170 1.00 82.44 179 LEU A CA 1
ATOM 1451 C C . LEU A 1 179 ? 10.424 -4.455 -8.642 1.00 82.44 179 LEU A C 1
ATOM 1453 O O . LEU A 1 179 ? 10.053 -4.396 -9.810 1.00 82.44 179 LEU A O 1
ATOM 1457 N N . TRP A 1 180 ? 10.135 -3.512 -7.744 1.00 81.00 180 TRP A N 1
ATOM 1458 C CA . TRP A 1 180 ? 9.347 -2.324 -8.056 1.00 81.00 180 TRP A CA 1
ATOM 1459 C C . TRP A 1 180 ? 9.979 -1.504 -9.177 1.00 81.00 180 TRP A C 1
ATOM 1461 O O . TRP A 1 180 ? 9.281 -1.124 -10.107 1.00 81.00 180 TRP A O 1
ATOM 1471 N N . CYS A 1 181 ? 11.292 -1.253 -9.123 1.00 75.81 181 CYS A N 1
ATOM 1472 C CA . CYS A 1 181 ? 11.983 -0.525 -10.186 1.00 75.81 181 CYS A CA 1
ATOM 1473 C C . CYS A 1 181 ? 11.909 -1.265 -11.526 1.00 75.81 181 CYS A C 1
ATOM 1475 O O . CYS A 1 181 ? 11.621 -0.627 -12.529 1.00 75.81 181 CYS A O 1
ATOM 1477 N N . GLU A 1 182 ? 12.114 -2.586 -11.554 1.00 71.50 182 GLU A N 1
ATOM 1478 C CA . GLU A 1 182 ? 12.012 -3.351 -12.803 1.00 71.50 182 GLU A CA 1
ATOM 1479 C C . GLU A 1 182 ? 10.595 -3.308 -13.381 1.00 71.50 182 GLU A C 1
ATOM 1481 O O . GLU A 1 182 ? 10.453 -3.217 -14.596 1.00 71.50 182 GLU A O 1
ATOM 1486 N N . ILE A 1 183 ? 9.556 -3.344 -12.541 1.00 72.19 183 ILE A N 1
ATOM 1487 C CA . ILE A 1 183 ? 8.182 -3.185 -13.017 1.00 72.19 183 ILE A CA 1
ATOM 1488 C C . ILE A 1 183 ? 7.954 -1.750 -13.477 1.00 72.19 183 ILE A C 1
ATOM 1490 O O . ILE A 1 183 ? 7.642 -1.565 -14.638 1.00 72.19 183 ILE A O 1
ATOM 1494 N N . GLU A 1 184 ? 8.153 -0.732 -12.645 1.00 68.38 184 GLU A N 1
ATOM 1495 C CA . GLU A 1 184 ? 7.903 0.675 -12.999 1.00 68.38 184 GLU A CA 1
ATOM 1496 C C . GLU A 1 184 ? 8.672 1.152 -14.240 1.00 68.38 184 GLU A C 1
ATOM 1498 O O . GLU A 1 184 ? 8.119 1.876 -15.063 1.00 68.38 184 GLU A O 1
ATOM 1503 N N . GLU A 1 185 ? 9.932 0.741 -14.413 1.00 58.97 185 GLU A N 1
ATOM 1504 C CA . GLU A 1 185 ? 10.747 1.128 -15.576 1.00 58.97 185 GLU A CA 1
ATOM 1505 C C . GLU A 1 185 ? 10.242 0.507 -16.891 1.00 58.97 185 GLU A C 1
ATOM 1507 O O . GLU A 1 185 ? 10.539 1.021 -17.970 1.00 58.97 185 GLU A O 1
ATOM 1512 N N . ASN A 1 186 ? 9.460 -0.571 -16.812 1.00 54.41 186 ASN A N 1
ATOM 1513 C CA . ASN A 1 186 ? 9.044 -1.386 -17.952 1.00 54.41 186 ASN A CA 1
ATOM 1514 C C . ASN A 1 186 ? 7.518 -1.594 -18.047 1.00 54.41 186 ASN A C 1
ATOM 1516 O O . ASN A 1 186 ? 7.038 -2.260 -18.969 1.00 54.41 186 ASN A O 1
ATOM 1520 N N . ASN A 1 187 ? 6.734 -1.060 -17.108 1.00 53.56 187 ASN A N 1
ATOM 1521 C CA . ASN A 1 187 ? 5.283 -1.168 -17.119 1.00 53.56 187 ASN A CA 1
ATOM 1522 C C . ASN A 1 187 ? 4.732 -0.161 -18.130 1.00 53.56 187 ASN A C 1
ATOM 1524 O O . ASN A 1 187 ? 5.006 1.036 -18.064 1.00 53.56 187 ASN A O 1
ATOM 1528 N N . LEU A 1 188 ? 3.909 -0.642 -19.058 1.00 51.09 188 LEU A N 1
ATOM 1529 C CA . LEU A 1 188 ? 3.258 0.155 -20.104 1.00 51.09 188 LEU A CA 1
ATOM 1530 C C . LEU A 1 188 ? 2.071 0.966 -19.567 1.00 51.09 188 LEU A C 1
ATOM 1532 O O . LEU A 1 188 ? 0.963 0.895 -20.097 1.00 51.09 188 LEU A O 1
ATOM 1536 N N . GLU A 1 189 ? 2.282 1.694 -18.478 1.00 49.59 189 GLU A N 1
ATOM 1537 C CA . GLU A 1 189 ? 1.216 2.357 -17.729 1.00 49.59 189 GLU A CA 1
ATOM 1538 C C . GLU A 1 189 ? 1.541 3.803 -17.349 1.00 49.59 189 GLU A C 1
ATOM 1540 O O . GLU A 1 189 ? 0.870 4.385 -16.499 1.00 49.59 189 GLU A O 1
ATOM 1545 N N . THR A 1 190 ? 2.511 4.454 -18.002 1.00 49.12 190 THR A N 1
ATOM 1546 C CA . THR A 1 190 ? 2.518 5.920 -17.935 1.00 49.12 190 THR A CA 1
ATOM 1547 C C . THR A 1 190 ? 1.362 6.455 -18.784 1.00 49.12 190 THR A C 1
ATOM 1549 O O . THR A 1 190 ? 1.105 5.957 -19.880 1.00 49.12 190 THR A O 1
ATOM 1552 N N . LYS A 1 191 ? 0.662 7.501 -18.321 1.00 46.50 191 LYS A N 1
ATOM 1553 C CA . LYS A 1 191 ? -0.386 8.199 -19.099 1.00 46.50 191 LYS A CA 1
ATOM 1554 C C . LYS A 1 191 ? 0.082 8.538 -20.523 1.00 46.50 191 LYS A C 1
ATOM 1556 O O . LYS A 1 191 ? -0.663 8.427 -21.485 1.00 46.50 191 LYS A O 1
ATOM 1561 N N . ALA A 1 192 ? 1.363 8.858 -20.672 1.00 46.66 192 ALA A N 1
ATOM 1562 C CA . ALA A 1 192 ? 1.966 9.164 -21.958 1.00 46.66 192 ALA A CA 1
ATOM 1563 C C . ALA A 1 192 ? 2.322 7.922 -22.814 1.00 46.66 192 ALA A C 1
ATOM 1565 O O . ALA A 1 192 ? 2.729 8.096 -23.957 1.00 46.66 192 ALA A O 1
ATOM 1566 N N . ASP A 1 193 ? 2.239 6.690 -22.299 1.00 49.62 193 ASP A N 1
ATOM 1567 C CA . ASP A 1 193 ? 2.282 5.441 -23.088 1.00 49.62 193 ASP A CA 1
ATOM 1568 C C . ASP A 1 193 ? 0.877 5.003 -23.514 1.00 49.62 193 ASP A C 1
ATOM 1570 O O . ASP A 1 193 ? 0.712 4.487 -24.616 1.00 49.62 193 ASP A O 1
ATOM 1574 N N . GLN A 1 194 ? -0.143 5.314 -22.706 1.00 51.38 194 GLN A N 1
ATOM 1575 C CA . GLN A 1 194 ? -1.551 5.225 -23.108 1.00 51.38 194 GLN A CA 1
ATOM 1576 C C . GLN A 1 194 ? -1.859 6.214 -24.245 1.00 51.38 194 GLN A C 1
ATOM 1578 O O . GLN A 1 194 ? -2.369 5.801 -25.280 1.00 51.38 194 GLN A O 1
ATOM 1583 N N . GLU A 1 195 ? -1.434 7.478 -24.133 1.00 55.75 195 GLU A N 1
ATOM 1584 C CA . GLU A 1 195 ? -1.552 8.473 -25.216 1.00 55.75 195 GLU A CA 1
ATOM 1585 C C . GLU A 1 195 ? -0.753 8.075 -26.471 1.00 55.75 195 GLU A C 1
ATOM 1587 O O . GLU A 1 195 ? -1.167 8.350 -27.598 1.00 55.75 195 GLU A O 1
ATOM 1592 N N . LEU A 1 196 ? 0.410 7.434 -26.303 1.00 54.69 196 LEU A N 1
ATOM 1593 C CA . LEU A 1 196 ? 1.217 6.932 -27.419 1.00 54.69 196 LEU A CA 1
ATOM 1594 C C . LEU A 1 196 ? 0.502 5.771 -28.120 1.00 54.69 196 LEU A C 1
ATOM 1596 O O . LEU A 1 196 ? 0.439 5.748 -29.345 1.00 54.69 196 LEU A O 1
ATOM 1600 N N . PHE A 1 197 ? -0.066 4.841 -27.350 1.00 53.78 197 PHE A N 1
ATOM 1601 C CA . PHE A 1 197 ? -0.876 3.741 -27.861 1.00 53.78 197 PHE A CA 1
ATOM 1602 C C . PHE A 1 197 ? -2.114 4.260 -28.600 1.00 53.78 197 PHE A C 1
ATOM 1604 O O . PHE A 1 197 ? -2.341 3.873 -29.742 1.00 53.78 197 PHE A O 1
ATOM 1611 N N . GLU A 1 198 ? -2.860 5.201 -28.020 1.00 55.25 198 GLU A N 1
ATOM 1612 C CA . GLU A 1 198 ? -4.007 5.847 -28.669 1.00 55.25 198 GLU A CA 1
ATOM 1613 C C . GLU A 1 198 ? -3.614 6.530 -29.987 1.00 55.25 198 GLU A C 1
ATOM 1615 O O . GLU A 1 198 ? -4.295 6.359 -30.999 1.00 55.25 198 GLU A O 1
ATOM 1620 N N . LYS A 1 199 ? -2.474 7.235 -30.025 1.00 58.94 199 LYS A N 1
ATOM 1621 C CA . LYS A 1 199 ? -1.950 7.853 -31.255 1.00 58.94 199 LYS A CA 1
ATOM 1622 C C . LYS A 1 199 ? -1.553 6.825 -32.315 1.00 58.94 199 LYS A C 1
ATOM 1624 O O . LYS A 1 199 ? -1.887 7.009 -33.482 1.00 58.94 199 LYS A O 1
ATOM 1629 N N . LEU A 1 200 ? -0.891 5.731 -31.940 1.00 57.91 200 LEU A N 1
ATOM 1630 C CA . LEU A 1 200 ? -0.560 4.643 -32.874 1.00 57.91 200 LEU A CA 1
ATOM 1631 C C . LEU A 1 200 ? -1.815 3.971 -33.444 1.00 57.91 200 LEU A C 1
ATOM 1633 O O . LEU A 1 200 ? -1.845 3.619 -34.625 1.00 57.91 200 LEU A O 1
ATOM 1637 N N . MET A 1 201 ? -2.854 3.830 -32.620 1.00 53.56 201 MET A N 1
ATOM 1638 C CA . MET A 1 201 ? -4.144 3.281 -33.033 1.00 53.56 201 MET A CA 1
ATOM 1639 C C . MET A 1 201 ? -4.885 4.239 -33.980 1.00 53.56 201 MET A C 1
ATOM 1641 O O . MET A 1 201 ? -5.413 3.785 -34.996 1.00 53.56 201 MET A O 1
ATOM 1645 N N . MET A 1 202 ? -4.849 5.558 -33.733 1.00 54.31 202 MET A N 1
ATOM 1646 C CA . MET A 1 202 ? -5.382 6.572 -34.661 1.00 54.31 202 MET A CA 1
ATOM 1647 C C . MET A 1 202 ? -4.668 6.571 -36.021 1.00 54.31 202 MET A C 1
ATOM 1649 O O . MET A 1 202 ? -5.299 6.791 -37.051 1.00 54.31 202 MET A O 1
ATOM 1653 N N . LEU A 1 203 ? -3.367 6.270 -36.048 1.00 54.34 203 LEU A N 1
ATOM 1654 C CA . LEU A 1 203 ? -2.563 6.208 -37.274 1.00 54.34 203 LEU A CA 1
ATOM 1655 C C . LEU A 1 203 ? -2.695 4.883 -38.049 1.00 54.34 203 LEU A C 1
ATOM 1657 O O . LEU A 1 203 ? -1.995 4.696 -39.045 1.00 54.34 203 LEU A O 1
ATOM 1661 N N . ARG A 1 204 ? -3.569 3.957 -37.615 1.00 54.59 204 ARG A N 1
ATOM 1662 C CA . ARG A 1 204 ? -3.727 2.600 -38.182 1.00 54.59 204 ARG A CA 1
ATOM 1663 C C . ARG A 1 204 ? -2.390 1.866 -38.351 1.00 54.59 204 ARG A C 1
ATOM 1665 O O . ARG A 1 204 ? -2.159 1.214 -39.374 1.00 54.59 204 ARG A O 1
ATOM 1672 N N . ALA A 1 205 ? -1.495 1.977 -37.371 1.00 54.31 205 ALA A N 1
ATOM 1673 C CA . ALA A 1 205 ? -0.236 1.243 -37.403 1.00 54.31 205 ALA A CA 1
ATOM 1674 C C . ALA A 1 205 ? -0.503 -0.272 -37.497 1.00 54.31 205 ALA A C 1
ATOM 1676 O O . ALA A 1 205 ? -1.376 -0.802 -36.804 1.00 54.31 205 ALA A O 1
ATOM 1677 N N . LYS A 1 206 ? 0.239 -0.986 -38.354 1.00 57.16 206 LYS A N 1
ATOM 1678 C CA . LYS A 1 206 ? 0.151 -2.454 -38.418 1.00 57.16 206 LYS A CA 1
ATOM 1679 C C . LYS A 1 206 ? 0.444 -3.069 -37.047 1.00 57.16 206 LYS A C 1
ATOM 1681 O O . LYS A 1 206 ? 1.333 -2.611 -36.331 1.00 57.16 206 LYS A O 1
ATOM 1686 N N . ILE A 1 207 ? -0.254 -4.163 -36.734 1.00 49.62 207 ILE A N 1
ATOM 1687 C CA . ILE A 1 207 ? -0.102 -4.915 -35.475 1.00 49.62 207 ILE A CA 1
ATOM 1688 C C . ILE A 1 207 ? 1.366 -5.282 -35.223 1.00 49.62 207 ILE A C 1
ATOM 1690 O O . ILE A 1 207 ? 1.836 -5.135 -34.105 1.00 49.62 207 ILE A O 1
ATOM 1694 N N . GLU A 1 208 ? 2.105 -5.653 -36.269 1.00 52.97 208 GLU A N 1
ATOM 1695 C CA . GLU A 1 208 ? 3.536 -5.986 -36.212 1.00 52.97 208 GLU A CA 1
ATOM 1696 C C . GLU A 1 208 ? 4.412 -4.835 -35.671 1.00 52.97 208 GLU A C 1
ATOM 1698 O O . GLU A 1 208 ? 5.395 -5.066 -34.968 1.00 52.97 208 GLU A O 1
ATOM 1703 N N . ILE A 1 209 ? 4.048 -3.579 -35.947 1.00 55.94 209 ILE A N 1
ATOM 1704 C CA . ILE A 1 209 ? 4.775 -2.378 -35.498 1.00 55.94 209 ILE A CA 1
ATOM 1705 C C . ILE A 1 209 ? 4.502 -2.125 -34.015 1.00 55.94 209 ILE A C 1
ATOM 1707 O O . ILE A 1 209 ? 5.414 -1.851 -33.235 1.00 55.94 209 ILE A O 1
ATOM 1711 N N . VAL A 1 210 ? 3.237 -2.281 -33.627 1.00 53.44 210 VAL A N 1
ATOM 1712 C CA . VAL A 1 210 ? 2.776 -2.200 -32.240 1.00 53.44 210 VAL A CA 1
ATOM 1713 C C . VAL A 1 210 ? 3.479 -3.280 -31.409 1.00 53.44 210 VAL A C 1
ATOM 1715 O O . VAL A 1 210 ? 4.094 -2.965 -30.396 1.00 53.44 210 VAL A O 1
ATOM 1718 N N . THR A 1 211 ? 3.507 -4.532 -31.870 1.00 49.84 211 THR A N 1
ATOM 1719 C CA . THR A 1 211 ? 4.186 -5.629 -31.162 1.00 49.84 211 THR A CA 1
ATOM 1720 C C . THR A 1 211 ? 5.691 -5.413 -31.052 1.00 49.84 211 THR A C 1
ATOM 1722 O O . THR A 1 211 ? 6.244 -5.602 -29.977 1.00 49.84 211 THR A O 1
ATOM 1725 N N . THR A 1 212 ? 6.353 -4.941 -32.114 1.00 53.88 212 THR A N 1
ATOM 1726 C CA . THR A 1 212 ? 7.802 -4.664 -32.092 1.00 53.88 212 THR A CA 1
ATOM 1727 C C . THR A 1 212 ? 8.169 -3.629 -31.029 1.00 53.88 212 THR A C 1
ATOM 1729 O O . THR A 1 212 ? 9.205 -3.740 -30.378 1.00 53.88 212 THR A O 1
ATOM 1732 N N . PHE A 1 213 ? 7.310 -2.628 -30.841 1.00 49.94 213 PHE A N 1
ATOM 1733 C CA . PHE A 1 213 ? 7.545 -1.532 -29.914 1.00 49.94 213 PHE A CA 1
ATOM 1734 C C . PHE A 1 213 ? 7.143 -1.869 -28.467 1.00 49.94 213 PHE A C 1
ATOM 1736 O O . PHE A 1 213 ? 7.798 -1.441 -27.520 1.00 49.94 213 PHE A O 1
ATOM 1743 N N . PHE A 1 214 ? 6.104 -2.686 -28.284 1.00 52.00 214 PHE A N 1
ATOM 1744 C CA . PHE A 1 214 ? 5.647 -3.157 -26.975 1.00 52.00 214 PHE A CA 1
ATOM 1745 C C . PHE A 1 214 ? 6.333 -4.450 -26.506 1.00 52.00 214 PHE A C 1
ATOM 1747 O O . PHE A 1 214 ? 5.842 -5.076 -25.569 1.00 52.00 214 PHE A O 1
ATOM 1754 N N . ASN A 1 215 ? 7.474 -4.838 -27.089 1.00 47.81 215 ASN A N 1
ATOM 1755 C CA . ASN A 1 215 ? 8.237 -6.065 -26.795 1.00 47.81 215 ASN A CA 1
ATOM 1756 C C . ASN A 1 215 ? 8.953 -6.098 -25.417 1.00 47.81 215 ASN A C 1
ATOM 1758 O O . ASN A 1 215 ? 10.008 -6.705 -25.267 1.00 47.81 215 ASN A O 1
ATOM 1762 N N . VAL A 1 216 ? 8.344 -5.5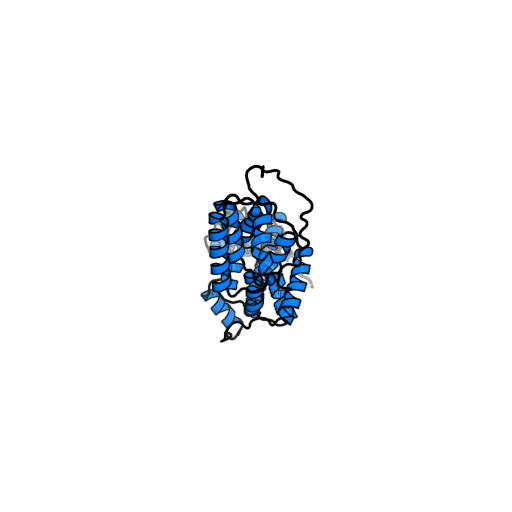18 -24.379 1.00 39.50 216 VAL A N 1
ATOM 1763 C CA . VAL A 1 216 ? 8.434 -6.048 -22.995 1.00 39.50 216 VAL A CA 1
ATOM 1764 C C . VAL A 1 216 ? 7.143 -6.781 -22.606 1.00 39.50 216 VAL A C 1
ATOM 1766 O O . VAL A 1 216 ? 6.986 -7.338 -21.526 1.00 39.50 216 VAL A O 1
ATOM 1769 N N . SER A 1 217 ? 6.185 -6.855 -23.516 1.00 38.94 217 SER A N 1
ATOM 1770 C CA . SER A 1 217 ? 4.902 -7.459 -23.263 1.00 38.94 217 SER A CA 1
ATOM 1771 C C . SER A 1 217 ? 4.591 -8.379 -24.426 1.00 38.94 217 SER A C 1
ATOM 1773 O O . SER A 1 217 ? 4.169 -7.974 -25.505 1.00 38.94 217 SER A O 1
ATOM 1775 N N . ASP A 1 218 ? 4.839 -9.656 -24.188 1.00 31.44 218 ASP A N 1
ATOM 1776 C CA . ASP A 1 218 ? 4.340 -10.767 -24.982 1.00 31.44 218 ASP A CA 1
ATOM 1777 C C . ASP A 1 218 ? 2.798 -10.810 -24.860 1.00 31.44 218 ASP A C 1
ATOM 1779 O O . ASP A 1 218 ? 2.196 -11.645 -24.173 1.00 31.44 218 ASP A O 1
ATOM 1783 N N . ARG A 1 219 ? 2.166 -9.780 -25.433 1.00 44.38 219 ARG A N 1
ATOM 1784 C CA . ARG A 1 219 ? 0.769 -9.389 -25.283 1.00 44.38 219 ARG A CA 1
ATOM 1785 C C . ARG A 1 219 ? 0.034 -9.682 -26.587 1.00 44.38 219 ARG A C 1
ATOM 1787 O O . ARG A 1 219 ? -0.074 -8.845 -27.478 1.00 44.38 219 ARG A O 1
ATOM 1794 N N . LYS A 1 220 ? -0.644 -10.830 -26.604 1.00 32.12 220 LYS A N 1
ATOM 1795 C CA . LYS A 1 220 ? -2.017 -10.888 -27.119 1.00 32.12 220 LYS A CA 1
ATOM 1796 C C . LYS A 1 220 ? -2.883 -9.980 -26.235 1.00 32.12 220 LYS A C 1
ATOM 1798 O O . LYS A 1 220 ? -3.584 -10.462 -25.353 1.00 32.12 220 LYS A O 1
ATOM 1803 N N . ILE A 1 221 ? -2.817 -8.662 -26.433 1.00 35.22 221 ILE A N 1
ATOM 1804 C CA . ILE A 1 221 ? -3.951 -7.820 -26.053 1.00 35.22 221 ILE A CA 1
ATOM 1805 C C . ILE A 1 221 ? -5.059 -8.168 -27.038 1.00 35.22 221 ILE A C 1
ATOM 1807 O O . ILE A 1 221 ? -4.862 -8.228 -28.250 1.00 35.22 221 ILE A O 1
ATOM 1811 N N . SER A 1 222 ? -6.221 -8.442 -26.480 1.00 33.38 222 SER A N 1
ATOM 1812 C CA . SER A 1 222 ? -7.527 -8.557 -27.107 1.00 33.38 222 SER A CA 1
ATOM 1813 C C . SER A 1 222 ? -7.887 -7.305 -27.930 1.00 33.38 222 SER A C 1
ATOM 1815 O O . SER A 1 222 ? -8.778 -6.542 -27.581 1.00 33.38 222 SER A O 1
ATOM 1817 N N . VAL A 1 223 ? -7.224 -7.089 -29.069 1.00 33.41 223 VAL A N 1
ATOM 1818 C CA . VAL A 1 223 ? -7.522 -5.990 -30.012 1.00 33.41 223 VAL A CA 1
ATOM 1819 C C . VAL A 1 223 ? -8.736 -6.322 -30.899 1.00 33.41 223 VAL A C 1
ATOM 1821 O O . VAL A 1 223 ? -9.111 -5.561 -31.783 1.00 33.41 223 VAL A O 1
ATOM 1824 N N . THR A 1 224 ? -9.417 -7.451 -30.684 1.00 30.05 224 THR A N 1
ATOM 1825 C CA . THR A 1 224 ? -10.448 -7.904 -31.627 1.00 30.05 224 THR A CA 1
ATOM 1826 C C . THR A 1 224 ? -11.719 -7.057 -31.635 1.00 30.05 224 THR A C 1
ATOM 1828 O O . THR A 1 224 ? -12.503 -7.196 -32.568 1.00 30.05 224 THR A O 1
ATOM 1831 N N . ARG A 1 225 ? -11.984 -6.178 -30.662 1.00 33.56 225 ARG A N 1
ATOM 1832 C CA . ARG A 1 225 ? -13.223 -5.382 -30.690 1.00 33.56 225 ARG A CA 1
ATOM 1833 C C . ARG A 1 225 ? -13.073 -4.011 -30.047 1.00 33.56 225 ARG A C 1
ATOM 1835 O O . ARG A 1 225 ? -13.350 -3.856 -28.864 1.00 33.56 225 ARG A O 1
ATOM 1842 N N . ARG A 1 226 ? -12.786 -3.005 -30.872 1.00 29.38 226 ARG A N 1
ATOM 1843 C CA . ARG A 1 226 ? -13.701 -1.871 -31.101 1.00 29.38 226 ARG A CA 1
ATOM 1844 C C . ARG A 1 226 ? -13.097 -0.905 -32.111 1.00 29.38 226 ARG A C 1
ATOM 1846 O O . ARG A 1 226 ? -12.045 -0.318 -31.900 1.00 29.38 226 ARG A O 1
ATOM 1853 N N . PHE A 1 227 ? -13.817 -0.778 -33.214 1.00 34.50 227 PHE A N 1
ATOM 1854 C CA . PHE A 1 227 ? -13.666 0.258 -34.216 1.00 34.50 227 PHE A CA 1
ATOM 1855 C C . PHE A 1 227 ? -13.902 1.642 -33.610 1.00 34.50 227 PHE A C 1
ATOM 1857 O O . PHE A 1 227 ? -14.843 1.808 -32.836 1.00 34.50 227 PHE A O 1
ATOM 1864 N N . ILE A 1 228 ? -13.153 2.632 -34.093 1.00 28.78 228 ILE A N 1
ATOM 1865 C CA . ILE A 1 228 ? -13.697 3.950 -34.425 1.00 28.78 228 ILE A CA 1
ATOM 1866 C C . ILE A 1 228 ? -13.173 4.287 -35.823 1.00 28.78 228 ILE A C 1
ATOM 1868 O O . ILE A 1 228 ? -11.967 4.330 -36.061 1.00 28.78 228 ILE A O 1
ATOM 1872 N N . ASN A 1 229 ? -14.103 4.452 -36.763 1.00 38.09 229 ASN A N 1
ATOM 1873 C CA . ASN A 1 229 ? -13.853 5.114 -38.034 1.00 38.09 229 ASN A CA 1
ATOM 1874 C C . ASN A 1 229 ? -13.514 6.578 -37.736 1.00 38.09 229 ASN A C 1
ATOM 1876 O O . ASN A 1 229 ? -14.379 7.319 -37.277 1.00 38.09 229 ASN A O 1
ATOM 1880 N N . SER A 1 230 ? -12.285 6.995 -38.015 1.00 36.81 230 SER A N 1
ATOM 1881 C CA . SER A 1 230 ? -11.982 8.390 -38.316 1.00 36.81 230 SER A CA 1
ATOM 1882 C C . SER A 1 230 ? -11.236 8.440 -39.647 1.00 36.81 230 SER A C 1
ATOM 1884 O O . SER A 1 230 ? -10.389 7.589 -39.940 1.00 36.81 230 SER A O 1
ATOM 1886 N N . ASP A 1 231 ? -11.664 9.370 -40.496 1.00 39.59 231 ASP A N 1
ATOM 1887 C CA . ASP A 1 231 ? -11.255 9.489 -41.890 1.00 39.59 231 ASP A CA 1
ATOM 1888 C C . ASP A 1 231 ? -9.747 9.698 -42.036 1.00 39.59 231 ASP A C 1
ATOM 1890 O O . ASP A 1 231 ? -9.161 10.626 -41.484 1.00 39.59 231 ASP A O 1
ATOM 1894 N N . ASN A 1 232 ? -9.126 8.827 -42.829 1.00 45.69 232 ASN A N 1
ATOM 1895 C CA . ASN A 1 232 ? -7.704 8.859 -43.164 1.00 45.69 232 ASN A CA 1
ATOM 1896 C C . ASN A 1 232 ? -7.534 9.132 -44.672 1.00 45.69 232 ASN A C 1
ATOM 1898 O O . ASN A 1 232 ? -6.790 8.428 -45.349 1.00 45.69 232 ASN A O 1
ATOM 1902 N N . GLN A 1 233 ? -8.301 10.088 -45.215 1.00 51.41 233 GLN A N 1
ATOM 1903 C CA . GLN A 1 233 ? -8.314 10.389 -46.656 1.00 51.41 233 GLN A CA 1
ATOM 1904 C C . GLN A 1 233 ? -7.233 11.399 -47.100 1.00 51.41 233 GLN A C 1
ATOM 1906 O O . GLN A 1 233 ? -6.928 11.456 -48.285 1.00 51.41 233 GLN A O 1
ATOM 1911 N N . ASP A 1 234 ? -6.574 12.105 -46.170 1.00 56.88 234 ASP A N 1
ATOM 1912 C CA . ASP A 1 234 ? -5.673 13.234 -46.494 1.00 56.88 234 ASP A CA 1
ATOM 1913 C C . ASP A 1 234 ? -4.167 12.972 -46.265 1.00 56.88 234 ASP A C 1
ATOM 1915 O O . ASP A 1 234 ? -3.363 13.909 -46.301 1.00 56.88 234 ASP A O 1
ATOM 1919 N N . ARG A 1 235 ? -3.746 11.729 -45.985 1.00 65.88 235 ARG A N 1
ATOM 1920 C CA . ARG A 1 235 ? -2.322 11.402 -45.757 1.00 65.88 235 ARG A CA 1
ATOM 1921 C C . ARG A 1 235 ? -1.699 10.746 -46.984 1.00 65.88 235 ARG A C 1
ATOM 1923 O O . ARG A 1 235 ? -2.169 9.715 -47.457 1.00 65.88 235 ARG A O 1
ATOM 1930 N N . GLN A 1 236 ? -0.603 11.322 -47.467 1.00 74.75 236 GLN A N 1
ATOM 1931 C CA . GLN A 1 236 ? 0.127 10.801 -48.622 1.00 74.75 236 GLN A CA 1
ATOM 1932 C C . GLN A 1 236 ? 1.137 9.714 -48.209 1.00 74.75 236 GLN A C 1
ATOM 1934 O O . GLN A 1 236 ? 1.712 9.782 -47.117 1.00 74.75 236 GLN A O 1
ATOM 1939 N N . PRO A 1 237 ? 1.396 8.705 -49.057 1.00 73.75 237 PRO A N 1
ATOM 1940 C CA . PRO A 1 237 ? 2.420 7.706 -48.778 1.00 73.75 237 PRO A CA 1
ATOM 1941 C C . PRO A 1 237 ? 3.821 8.331 -48.852 1.00 73.75 237 PRO A C 1
ATOM 1943 O O . PRO A 1 237 ? 4.090 9.184 -49.698 1.00 73.75 237 PRO A O 1
ATOM 1946 N N . PHE A 1 238 ? 4.750 7.863 -48.012 1.00 69.38 238 PHE A N 1
ATOM 1947 C CA . PHE A 1 238 ? 6.126 8.389 -47.952 1.00 69.38 238 PHE A CA 1
ATOM 1948 C C . PHE A 1 238 ? 6.846 8.360 -49.314 1.00 69.38 238 PHE A C 1
ATOM 1950 O O . PHE A 1 238 ? 7.655 9.233 -49.621 1.00 69.38 238 PHE A O 1
ATOM 1957 N N . GLY A 1 239 ? 6.519 7.382 -50.167 1.00 67.69 239 GLY A N 1
ATOM 1958 C CA . GLY A 1 239 ? 7.056 7.280 -51.528 1.00 67.69 239 GLY A CA 1
ATOM 1959 C C . GLY A 1 239 ? 6.663 8.444 -52.447 1.00 67.69 239 GLY A C 1
ATOM 1960 O O . GLY A 1 239 ? 7.451 8.809 -53.317 1.00 67.69 239 GLY A O 1
ATOM 1961 N N . SER A 1 240 ? 5.503 9.059 -52.211 1.00 70.00 240 SER A N 1
ATOM 1962 C CA . SER A 1 240 ? 4.948 10.157 -53.016 1.00 70.00 240 SER A CA 1
ATOM 1963 C C . SER A 1 240 ? 5.313 11.552 -52.501 1.00 70.00 240 SER A C 1
ATOM 1965 O O . SER A 1 240 ? 4.936 12.532 -53.127 1.00 70.00 240 SER A O 1
ATOM 1967 N N . CYS A 1 241 ? 6.051 11.652 -51.390 1.00 74.44 241 CYS A N 1
ATOM 1968 C CA . CYS A 1 241 ? 6.506 12.932 -50.845 1.00 74.44 241 CYS A CA 1
ATOM 1969 C C . CYS A 1 241 ? 7.639 13.551 -51.684 1.00 74.44 241 CYS A C 1
ATOM 1971 O O . CYS A 1 241 ? 8.434 12.826 -52.295 1.00 74.44 241 CYS A O 1
ATOM 1973 N N . ASP A 1 242 ? 7.768 14.878 -51.628 1.00 78.88 242 ASP A N 1
ATOM 1974 C CA . ASP A 1 242 ? 8.865 15.619 -52.259 1.00 78.88 242 ASP A CA 1
ATOM 1975 C C . ASP A 1 242 ? 10.242 15.165 -51.751 1.00 78.88 242 ASP A C 1
ATOM 1977 O O . ASP A 1 242 ? 10.424 14.857 -50.567 1.00 78.88 242 ASP A O 1
ATOM 1981 N N . GLU A 1 243 ? 11.247 15.179 -52.631 1.00 72.25 243 GLU A N 1
ATOM 1982 C CA . GLU A 1 243 ? 12.619 14.758 -52.301 1.00 72.25 243 GLU A CA 1
ATOM 1983 C C . GLU A 1 243 ? 13.245 15.594 -51.170 1.00 72.25 243 GLU A C 1
ATOM 1985 O O . GLU A 1 243 ? 13.999 15.071 -50.350 1.00 72.25 243 GLU A O 1
ATOM 1990 N N . GLN A 1 244 ? 12.847 16.861 -51.029 1.00 73.25 244 GLN A N 1
ATOM 1991 C CA . GLN A 1 244 ? 13.279 17.721 -49.924 1.00 73.25 244 GLN A CA 1
ATOM 1992 C C . GLN A 1 244 ? 12.703 17.277 -48.563 1.00 73.25 244 GLN A C 1
ATOM 1994 O O . GLN A 1 244 ? 13.399 17.319 -47.541 1.00 73.25 244 GLN A O 1
ATOM 1999 N N . ILE A 1 245 ? 11.447 16.812 -48.541 1.00 73.81 245 ILE A N 1
ATOM 2000 C CA . ILE A 1 245 ? 10.790 16.278 -47.338 1.00 73.81 245 ILE A CA 1
ATOM 2001 C C . ILE A 1 245 ? 11.402 14.922 -46.983 1.00 73.81 245 ILE A C 1
ATOM 2003 O O . ILE A 1 245 ? 11.734 14.683 -45.822 1.00 73.81 245 ILE A O 1
ATOM 2007 N N . LYS A 1 246 ? 11.624 14.057 -47.981 1.00 74.31 246 LYS A N 1
ATOM 2008 C CA . LYS A 1 246 ? 12.289 12.759 -47.792 1.00 74.31 246 LYS A CA 1
ATOM 2009 C C . LYS A 1 246 ? 13.702 12.913 -47.226 1.00 74.31 246 LYS A C 1
ATOM 2011 O O . LYS A 1 246 ? 14.050 12.156 -46.322 1.00 74.31 246 LYS A O 1
ATOM 2016 N N . GLY A 1 247 ? 14.483 13.878 -47.721 1.00 74.00 247 GLY A N 1
ATOM 2017 C CA . GLY A 1 247 ? 15.814 14.206 -47.197 1.00 74.00 247 GLY A CA 1
ATOM 2018 C C . GLY A 1 247 ? 15.755 14.650 -45.737 1.00 74.00 247 GLY A C 1
ATOM 2019 O O . GLY A 1 247 ? 16.327 13.996 -44.873 1.00 74.00 247 GLY A O 1
ATOM 2020 N N . SER A 1 248 ? 14.931 15.659 -45.437 1.00 79.19 248 SER A N 1
ATOM 2021 C CA . SER A 1 248 ? 14.782 16.197 -44.074 1.00 79.19 248 SER A CA 1
ATOM 2022 C C . SER A 1 248 ? 14.348 15.132 -43.058 1.00 79.19 248 SER A C 1
ATOM 2024 O O . SER A 1 248 ? 14.886 15.046 -41.957 1.00 79.19 248 SER A O 1
ATOM 2026 N N . VAL A 1 249 ? 13.384 14.284 -43.431 1.00 78.50 249 VAL A N 1
ATOM 2027 C CA . VAL A 1 249 ? 12.884 13.198 -42.578 1.00 78.50 249 VAL A CA 1
ATOM 2028 C C . VAL A 1 249 ? 13.960 12.133 -42.338 1.00 78.50 249 VAL A C 1
ATOM 2030 O O . VAL A 1 249 ? 14.100 11.657 -41.210 1.00 78.50 249 VAL A O 1
ATOM 2033 N N . LYS A 1 250 ? 14.732 11.762 -43.370 1.00 79.38 250 LYS A N 1
ATOM 2034 C CA . LYS A 1 250 ? 15.837 10.798 -43.243 1.00 79.38 250 LYS A CA 1
ATOM 2035 C C . LYS A 1 250 ? 16.979 11.351 -42.397 1.00 79.38 250 LYS A C 1
ATOM 2037 O O . LYS A 1 250 ? 17.479 10.620 -41.548 1.00 79.38 250 LYS A O 1
ATOM 2042 N N . ASP A 1 251 ? 17.336 12.618 -42.570 1.00 78.06 251 ASP A N 1
ATOM 2043 C CA . ASP A 1 251 ? 18.416 13.265 -41.823 1.00 78.06 251 ASP A CA 1
ATOM 2044 C C . ASP A 1 251 ? 18.060 13.399 -40.335 1.00 78.06 251 ASP A C 1
ATOM 2046 O O . ASP A 1 251 ? 18.852 13.028 -39.466 1.00 78.06 251 ASP A O 1
ATOM 2050 N N . GLU A 1 252 ? 16.833 13.840 -40.020 1.00 79.31 252 GLU A N 1
ATOM 2051 C CA . GLU A 1 252 ? 16.339 13.910 -38.638 1.00 79.31 252 GLU A CA 1
ATOM 2052 C C . GLU A 1 252 ? 16.285 12.520 -37.975 1.00 79.31 252 GLU A C 1
ATOM 2054 O O . GLU A 1 252 ? 16.563 12.386 -36.778 1.00 79.31 252 GLU A O 1
ATOM 2059 N N . TRP A 1 253 ? 15.944 11.481 -38.743 1.00 78.38 253 TRP A N 1
ATOM 2060 C CA . TRP A 1 253 ? 15.911 10.100 -38.264 1.00 78.38 253 TRP A CA 1
ATOM 2061 C C . TRP A 1 253 ? 17.314 9.529 -38.031 1.00 78.38 253 TRP A C 1
ATOM 2063 O O . TRP A 1 253 ? 17.588 8.995 -36.957 1.00 78.38 253 TRP A O 1
ATOM 2073 N N . GLN A 1 254 ? 18.229 9.691 -38.990 1.00 77.56 254 GLN A N 1
ATOM 2074 C CA . GLN A 1 254 ? 19.615 9.233 -38.872 1.00 77.56 254 GLN A CA 1
ATOM 2075 C C . GLN A 1 254 ? 20.365 9.955 -37.752 1.00 77.56 254 GLN A C 1
ATOM 2077 O O . GLN A 1 254 ? 21.117 9.322 -37.010 1.00 77.56 254 GLN A O 1
ATOM 2082 N N . TYR A 1 255 ? 20.120 11.254 -37.567 1.00 81.38 255 TYR A N 1
ATOM 2083 C CA . TYR A 1 255 ? 20.659 12.002 -36.435 1.00 81.38 255 TYR A CA 1
ATOM 2084 C C . TYR A 1 255 ? 20.229 11.388 -35.098 1.00 81.38 255 TYR A C 1
ATOM 2086 O O . TYR A 1 255 ? 21.060 11.197 -34.205 1.00 81.38 255 TYR A O 1
ATOM 2094 N N . LEU A 1 256 ? 18.944 11.037 -34.963 1.00 74.94 256 LEU A N 1
ATOM 2095 C CA . LEU A 1 256 ? 18.430 10.426 -33.743 1.00 74.94 256 LEU A CA 1
ATOM 2096 C C . LEU A 1 256 ? 19.044 9.041 -33.506 1.00 74.94 256 LEU A C 1
ATOM 2098 O O . LEU A 1 256 ? 19.512 8.796 -32.398 1.00 74.94 256 LEU A O 1
ATOM 2102 N N . LEU A 1 257 ? 19.118 8.189 -34.535 1.00 75.62 257 LEU A N 1
ATOM 2103 C CA . LEU A 1 257 ? 19.727 6.854 -34.447 1.00 75.62 257 LEU A CA 1
ATOM 2104 C C . LEU A 1 257 ? 21.210 6.905 -34.056 1.00 75.62 257 LEU A C 1
ATOM 2106 O O . LEU A 1 257 ? 21.659 6.133 -33.207 1.00 75.62 257 LEU A O 1
ATOM 2110 N N . ASN A 1 258 ? 21.969 7.843 -34.627 1.00 78.00 258 ASN A N 1
ATOM 2111 C CA . ASN A 1 258 ? 23.384 8.032 -34.309 1.00 78.00 258 ASN A CA 1
ATOM 2112 C C . ASN A 1 258 ? 23.579 8.546 -32.877 1.00 78.00 258 ASN A C 1
ATOM 2114 O O . ASN A 1 258 ? 24.486 8.099 -32.172 1.00 78.00 258 ASN A O 1
ATOM 2118 N N . LYS A 1 259 ? 22.699 9.445 -32.416 1.00 75.12 259 LYS A N 1
ATOM 2119 C CA . LYS A 1 259 ? 22.709 9.963 -31.042 1.00 75.12 259 LYS A CA 1
ATOM 2120 C C . LYS A 1 259 ? 22.402 8.872 -30.014 1.00 75.12 259 LYS A C 1
ATOM 2122 O O . LYS A 1 259 ? 23.003 8.862 -28.942 1.00 75.12 259 LYS A O 1
ATOM 2127 N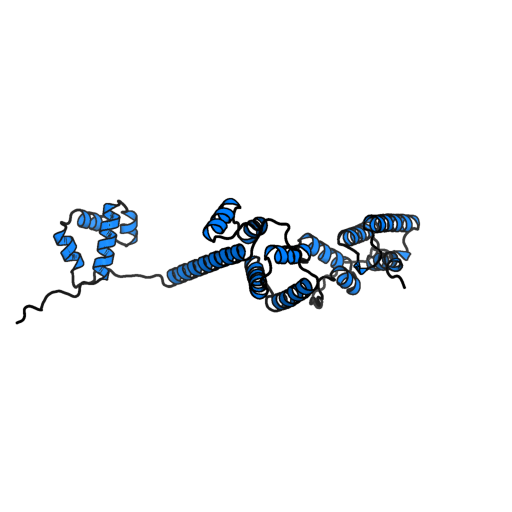 N . THR A 1 260 ? 21.481 7.964 -30.323 1.00 65.31 260 THR A N 1
ATOM 2128 C CA . THR A 1 260 ? 21.042 6.888 -29.420 1.00 65.31 260 THR A CA 1
ATOM 2129 C C . THR A 1 260 ? 21.803 5.573 -29.615 1.00 65.31 260 THR A C 1
ATOM 2131 O O . THR A 1 260 ? 21.604 4.644 -28.834 1.00 65.31 260 THR A O 1
ATOM 2134 N N . LYS A 1 261 ? 22.717 5.506 -30.598 1.00 71.94 261 LYS A N 1
ATOM 2135 C CA . LYS A 1 261 ? 23.536 4.332 -30.964 1.00 71.94 261 LYS A CA 1
ATOM 2136 C C . LYS A 1 261 ? 22.710 3.082 -31.303 1.00 71.94 261 LYS A C 1
ATOM 2138 O O . LYS A 1 261 ? 23.127 1.962 -31.007 1.00 71.94 261 LYS A O 1
ATOM 2143 N N . VAL A 1 262 ? 21.549 3.267 -31.923 1.00 67.00 262 VAL A N 1
ATOM 2144 C CA . VAL A 1 262 ? 20.650 2.172 -32.313 1.00 67.00 262 VAL A CA 1
ATOM 2145 C C . VAL A 1 262 ? 21.102 1.561 -33.639 1.00 67.00 262 VAL A C 1
ATOM 2147 O O . VAL A 1 262 ? 21.277 2.277 -34.621 1.00 67.00 262 VAL A O 1
ATOM 2150 N N . LYS A 1 263 ? 21.280 0.236 -33.668 1.00 63.22 263 LYS A N 1
ATOM 2151 C CA . LYS A 1 263 ? 21.693 -0.530 -34.859 1.00 63.22 263 LYS A CA 1
ATOM 2152 C C . LYS A 1 263 ? 20.641 -1.529 -35.342 1.00 63.22 263 LYS A C 1
ATOM 2154 O O . LYS A 1 263 ? 20.592 -1.812 -36.531 1.00 63.22 263 LYS A O 1
ATOM 2159 N N . HIS A 1 264 ? 19.798 -2.034 -34.442 1.00 62.00 264 HIS A N 1
ATOM 2160 C CA . HIS A 1 264 ? 18.771 -3.033 -34.753 1.00 62.00 264 HIS A CA 1
ATOM 2161 C C . HIS A 1 264 ? 17.368 -2.550 -34.373 1.00 62.00 264 HIS A C 1
ATOM 2163 O O . HIS A 1 264 ? 17.199 -1.719 -33.480 1.00 62.00 264 HIS A O 1
ATOM 2169 N N . LEU A 1 265 ? 16.342 -3.125 -35.005 1.00 58.59 265 LEU A N 1
ATOM 2170 C CA . LEU A 1 265 ? 14.934 -2.783 -34.765 1.00 58.59 265 LEU A CA 1
ATOM 2171 C C . LEU A 1 265 ? 14.520 -2.930 -33.285 1.00 58.59 265 LEU A C 1
ATOM 2173 O O . LEU A 1 265 ? 13.811 -2.080 -32.753 1.00 58.59 265 LEU A O 1
ATOM 2177 N N . HIS A 1 266 ? 15.020 -3.960 -32.593 1.00 56.62 266 HIS A N 1
ATOM 2178 C CA . HIS A 1 266 ? 14.717 -4.224 -31.178 1.00 56.62 266 HIS A CA 1
ATOM 2179 C C . HIS A 1 266 ? 15.330 -3.196 -30.202 1.00 56.62 266 HIS A C 1
ATOM 2181 O O . HIS A 1 266 ? 15.056 -3.236 -29.010 1.00 56.62 266 HIS A O 1
ATOM 2187 N N . GLN A 1 267 ? 16.232 -2.323 -30.671 1.00 56.62 267 GLN A N 1
ATOM 2188 C CA . GLN A 1 267 ? 16.894 -1.285 -29.865 1.00 56.62 267 GLN A CA 1
ATOM 2189 C C . GLN A 1 267 ? 16.144 0.057 -29.911 1.00 56.62 267 GLN A C 1
ATOM 2191 O O . GLN A 1 267 ? 16.558 1.014 -29.255 1.00 56.62 267 GLN A O 1
ATOM 2196 N N . LEU A 1 268 ? 15.058 0.153 -30.683 1.00 63.28 268 LEU A N 1
ATOM 2197 C CA . LEU A 1 268 ? 14.242 1.359 -30.753 1.00 63.28 268 LEU A CA 1
ATOM 2198 C C . LEU A 1 268 ? 13.541 1.621 -29.414 1.00 63.28 268 LEU A C 1
ATOM 2200 O O . LEU A 1 268 ? 12.901 0.753 -28.833 1.00 63.28 268 LEU A O 1
ATOM 2204 N N . THR A 1 269 ? 13.647 2.860 -28.943 1.00 60.03 269 THR A N 1
ATOM 2205 C CA . THR A 1 269 ? 13.053 3.327 -27.679 1.00 60.03 269 THR A CA 1
ATOM 2206 C C . THR A 1 269 ? 11.892 4.299 -27.912 1.00 60.03 269 THR A C 1
ATOM 2208 O O . THR A 1 269 ? 11.676 4.783 -29.024 1.00 60.03 269 THR A O 1
ATOM 2211 N N . ARG A 1 270 ? 11.177 4.665 -26.842 1.00 56.34 270 ARG A N 1
ATOM 2212 C CA . ARG A 1 270 ? 10.067 5.642 -26.825 1.00 56.34 270 ARG A CA 1
ATOM 2213 C C . ARG A 1 270 ? 10.324 6.961 -27.538 1.00 56.34 270 ARG A C 1
ATOM 2215 O O . ARG A 1 270 ? 9.431 7.475 -28.209 1.00 56.34 270 ARG A O 1
ATOM 2222 N N . GLU A 1 271 ? 11.532 7.488 -27.429 1.00 58.28 271 GLU A N 1
ATOM 2223 C CA . GLU A 1 271 ? 11.915 8.737 -28.090 1.00 58.28 271 GLU A CA 1
ATOM 2224 C C . GLU A 1 271 ? 11.868 8.610 -29.619 1.00 58.28 271 GLU A C 1
ATOM 2226 O O . GLU A 1 271 ? 11.438 9.530 -30.315 1.00 58.28 271 GLU A O 1
ATOM 2231 N N . HIS A 1 272 ? 12.209 7.434 -30.146 1.00 66.06 272 HIS A N 1
ATOM 2232 C CA . HIS A 1 272 ? 12.183 7.156 -31.578 1.00 66.06 272 HIS A CA 1
ATOM 2233 C C . HIS A 1 272 ? 10.754 7.105 -32.118 1.00 66.06 272 HIS A C 1
ATOM 2235 O O . HIS A 1 272 ? 10.467 7.685 -33.163 1.00 66.06 272 HIS A O 1
ATOM 2241 N N . LEU A 1 273 ? 9.830 6.482 -31.384 1.00 64.75 273 LEU A N 1
ATOM 2242 C CA . LEU A 1 273 ? 8.437 6.400 -31.815 1.00 64.75 273 LEU A CA 1
ATOM 2243 C C . LEU A 1 273 ? 7.724 7.750 -31.730 1.00 64.75 273 LEU A C 1
ATOM 2245 O O . LEU A 1 273 ? 7.022 8.127 -32.663 1.00 64.75 273 LEU A O 1
ATOM 2249 N N . LYS A 1 274 ? 7.955 8.522 -30.659 1.00 61.38 274 LYS A N 1
ATOM 2250 C CA . LYS A 1 274 ? 7.452 9.902 -30.562 1.00 61.38 274 LYS A CA 1
ATOM 2251 C C . LYS A 1 274 ? 7.942 10.753 -31.729 1.00 61.38 274 LYS A C 1
ATOM 2253 O O . LYS A 1 274 ? 7.167 11.532 -32.281 1.00 61.38 274 LYS A O 1
ATOM 2258 N N . LYS A 1 275 ? 9.205 10.579 -32.132 1.00 67.81 275 LYS A N 1
ATOM 2259 C CA . LYS A 1 275 ? 9.765 11.274 -33.289 1.00 67.81 275 LYS A CA 1
ATOM 2260 C C . LYS A 1 275 ? 9.093 10.838 -34.592 1.00 67.81 275 LYS A C 1
ATOM 2262 O O . LYS A 1 275 ? 8.703 11.706 -35.361 1.00 67.81 275 LYS A O 1
ATOM 2267 N N . LEU A 1 276 ? 8.887 9.541 -34.820 1.00 67.94 276 LEU A N 1
ATOM 2268 C CA . LEU A 1 276 ? 8.200 9.038 -36.019 1.00 67.94 276 LEU A CA 1
ATOM 2269 C C . LEU A 1 276 ? 6.739 9.494 -36.104 1.00 67.94 276 LEU A C 1
ATOM 2271 O O . LEU A 1 276 ? 6.296 9.908 -37.171 1.00 67.94 276 LEU A O 1
ATOM 2275 N N . ILE A 1 277 ? 6.011 9.477 -34.985 1.00 63.81 277 ILE A N 1
ATOM 2276 C CA . ILE A 1 277 ? 4.642 10.008 -34.898 1.00 63.81 277 ILE A CA 1
ATOM 2277 C C . ILE A 1 277 ? 4.650 11.510 -35.206 1.00 63.81 277 ILE A C 1
ATOM 2279 O O . ILE A 1 277 ? 3.890 11.973 -36.050 1.00 63.81 277 ILE A O 1
ATOM 2283 N N . SER A 1 278 ? 5.574 12.266 -34.602 1.00 66.31 278 SER A N 1
ATOM 2284 C CA . SER A 1 278 ? 5.727 13.699 -34.867 1.00 66.31 278 SER A CA 1
ATOM 2285 C C . SER A 1 278 ? 6.060 13.998 -36.331 1.00 66.31 278 SER A C 1
ATOM 2287 O O . SER A 1 278 ? 5.539 14.968 -36.869 1.00 66.31 278 SER A O 1
ATOM 2289 N N . LEU A 1 279 ? 6.895 13.186 -36.984 1.00 69.81 279 LEU A N 1
ATOM 2290 C CA . LEU A 1 279 ? 7.233 13.336 -38.401 1.00 69.81 279 LEU A CA 1
ATOM 2291 C C . LEU A 1 279 ? 6.040 12.984 -39.302 1.00 69.81 279 LEU A C 1
ATOM 2293 O O . LEU A 1 279 ? 5.755 13.716 -40.248 1.00 69.81 279 LEU A O 1
ATOM 2297 N N . SER A 1 280 ? 5.308 11.914 -38.981 1.00 69.94 280 SER A N 1
ATOM 2298 C CA . SER A 1 280 ? 4.080 11.531 -39.688 1.00 69.94 280 SER A CA 1
ATOM 2299 C C . SER A 1 280 ? 3.015 12.627 -39.606 1.00 69.94 280 SER A C 1
ATOM 2301 O O . SER A 1 280 ? 2.408 12.954 -40.624 1.00 69.94 280 SER A O 1
ATOM 2303 N N . ASP A 1 281 ? 2.833 13.249 -38.439 1.00 69.50 281 ASP A N 1
ATOM 2304 C CA . ASP A 1 281 ? 1.871 14.340 -38.257 1.00 69.50 281 ASP A CA 1
ATOM 2305 C C . ASP A 1 281 ? 2.345 15.659 -38.886 1.00 69.50 281 ASP A C 1
ATOM 2307 O O . ASP A 1 281 ? 1.569 16.319 -39.577 1.00 69.50 281 ASP A O 1
ATOM 2311 N N . LYS A 1 282 ? 3.624 16.027 -38.717 1.00 74.62 282 LYS A N 1
ATOM 2312 C CA . LYS A 1 282 ? 4.209 17.270 -39.258 1.00 74.62 282 LYS A CA 1
ATOM 2313 C C . LYS A 1 282 ? 4.123 17.337 -40.781 1.00 74.62 282 LYS A C 1
ATOM 2315 O O . LYS A 1 282 ? 3.862 18.404 -41.326 1.00 74.62 282 LYS A O 1
ATOM 2320 N N . TYR A 1 283 ? 4.339 16.210 -41.456 1.00 74.25 283 TYR A N 1
ATOM 2321 C CA . TYR A 1 283 ? 4.382 16.141 -42.918 1.00 74.25 283 TYR A CA 1
ATOM 2322 C C . TYR A 1 283 ? 3.147 15.464 -43.539 1.00 74.25 283 TYR A C 1
ATOM 2324 O O . TYR A 1 283 ? 3.119 15.246 -44.748 1.00 74.25 283 TYR A O 1
ATOM 2332 N N . ARG A 1 284 ? 2.124 15.133 -42.732 1.00 70.75 284 ARG A N 1
ATOM 2333 C CA . ARG A 1 284 ? 0.905 14.410 -43.154 1.00 70.75 284 ARG A CA 1
ATOM 2334 C C . ARG A 1 284 ? 1.205 13.146 -43.973 1.00 70.75 284 ARG A C 1
ATOM 2336 O O . ARG A 1 284 ? 0.592 12.887 -45.008 1.00 70.75 284 ARG A O 1
ATOM 2343 N N . ILE A 1 285 ? 2.162 12.356 -43.496 1.00 72.88 285 ILE A N 1
ATOM 2344 C CA . ILE A 1 285 ? 2.621 11.132 -44.159 1.00 72.88 285 ILE A CA 1
ATOM 2345 C C . ILE A 1 285 ? 1.929 9.929 -43.526 1.00 72.88 285 ILE A C 1
ATOM 2347 O O . ILE A 1 285 ? 1.792 9.868 -42.301 1.00 72.88 285 ILE A O 1
ATOM 2351 N N . ASP A 1 286 ? 1.529 8.953 -44.339 1.00 73.31 286 ASP A N 1
ATOM 2352 C CA . ASP A 1 286 ? 1.068 7.659 -43.837 1.00 73.31 286 ASP A CA 1
ATOM 2353 C C . ASP A 1 286 ? 2.154 6.985 -42.976 1.00 73.31 286 ASP A C 1
ATOM 2355 O O . ASP A 1 286 ? 3.281 6.735 -43.417 1.00 73.31 286 ASP A O 1
ATOM 2359 N N . PHE A 1 287 ? 1.800 6.681 -41.728 1.00 68.44 287 PHE A N 1
ATOM 2360 C CA . PHE A 1 287 ? 2.741 6.193 -40.724 1.00 68.44 287 PHE A CA 1
ATOM 2361 C C . PHE A 1 287 ? 3.354 4.836 -41.095 1.00 68.44 287 PHE A C 1
ATOM 2363 O O . PHE A 1 287 ? 4.535 4.607 -40.843 1.00 68.44 287 PHE A O 1
ATOM 2370 N N . ASN A 1 288 ? 2.591 3.945 -41.734 1.00 65.69 288 ASN A N 1
ATOM 2371 C CA . ASN A 1 288 ? 3.077 2.614 -42.100 1.00 65.69 288 ASN A CA 1
ATOM 2372 C C . ASN A 1 288 ? 4.119 2.683 -43.224 1.00 65.69 288 ASN A C 1
ATOM 2374 O O . ASN A 1 288 ? 5.136 1.990 -43.175 1.00 65.69 288 ASN A O 1
ATOM 2378 N N . THR A 1 289 ? 3.898 3.530 -44.231 1.00 73.56 289 THR A N 1
ATOM 2379 C CA . THR A 1 289 ? 4.874 3.748 -45.310 1.00 73.56 289 THR A CA 1
ATOM 2380 C C . THR A 1 289 ? 6.137 4.447 -44.812 1.00 73.56 289 THR A C 1
ATOM 2382 O O . THR A 1 289 ? 7.236 4.068 -45.219 1.00 73.56 289 THR A O 1
ATOM 2385 N N . LEU A 1 290 ? 5.996 5.402 -43.887 1.00 72.94 290 LEU A N 1
ATOM 2386 C CA . LEU A 1 290 ? 7.111 6.068 -43.215 1.00 72.94 290 LEU A CA 1
ATOM 2387 C C . LEU A 1 290 ? 7.942 5.076 -42.388 1.00 72.94 290 LEU A C 1
ATOM 2389 O O . LEU A 1 290 ? 9.162 5.015 -42.540 1.00 72.94 290 LEU A O 1
ATOM 2393 N N . TRP A 1 291 ? 7.278 4.270 -41.553 1.00 70.88 291 TRP A N 1
ATOM 2394 C CA . TRP A 1 291 ? 7.914 3.231 -40.746 1.00 70.88 291 TRP A CA 1
ATOM 2395 C C . TRP A 1 291 ? 8.704 2.270 -41.628 1.00 70.88 291 TRP A C 1
ATOM 2397 O O . TRP A 1 291 ? 9.902 2.088 -41.417 1.00 70.88 291 TRP A O 1
ATOM 2407 N N . ASN A 1 292 ? 8.068 1.708 -42.658 1.00 72.00 292 ASN A N 1
ATOM 2408 C CA . ASN A 1 292 ? 8.716 0.751 -43.550 1.00 72.00 292 ASN A CA 1
ATOM 2409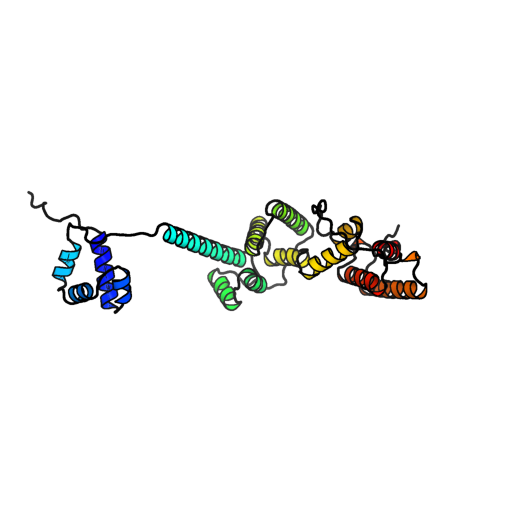 C C . ASN A 1 292 ? 9.925 1.363 -44.259 1.00 72.00 292 ASN A C 1
ATOM 2411 O O . ASN A 1 292 ? 10.954 0.709 -44.359 1.00 72.00 292 ASN A O 1
ATOM 2415 N N . ALA A 1 293 ? 9.841 2.611 -44.724 1.00 75.44 293 ALA A N 1
ATOM 2416 C CA . ALA A 1 293 ? 10.947 3.254 -45.427 1.00 75.44 293 ALA A CA 1
ATOM 2417 C C . ALA A 1 293 ? 12.151 3.553 -44.519 1.00 75.44 293 ALA A C 1
ATOM 2419 O O . ALA A 1 293 ? 13.294 3.417 -44.953 1.00 75.44 293 ALA A O 1
ATOM 2420 N N . LEU A 1 294 ? 11.903 3.951 -43.269 1.00 74.81 294 LEU A N 1
ATOM 2421 C CA . LEU A 1 294 ? 12.947 4.356 -42.324 1.00 74.81 294 LEU A CA 1
ATOM 2422 C C . LEU A 1 294 ? 13.535 3.195 -41.517 1.00 74.81 294 LEU A C 1
ATOM 2424 O O . LEU A 1 294 ? 14.666 3.291 -41.040 1.00 74.81 294 LEU A O 1
ATOM 2428 N N . THR A 1 295 ? 12.795 2.096 -41.373 1.00 66.69 295 THR A N 1
ATOM 2429 C CA . THR A 1 295 ? 13.255 0.896 -40.659 1.00 66.69 295 THR A CA 1
ATOM 2430 C C . THR A 1 295 ? 13.838 -0.172 -41.584 1.00 66.69 295 THR A C 1
ATOM 2432 O O . THR A 1 295 ? 14.551 -1.047 -41.098 1.00 66.69 295 THR A O 1
ATOM 2435 N N . LYS A 1 296 ? 13.665 -0.059 -42.913 1.00 67.06 296 LYS A N 1
ATOM 2436 C CA . LYS A 1 296 ? 14.261 -0.975 -43.908 1.00 67.06 296 LYS A CA 1
ATOM 2437 C C . LYS A 1 296 ? 15.784 -1.111 -43.803 1.00 67.06 296 LYS A C 1
ATOM 2439 O O . LYS A 1 296 ? 16.300 -2.173 -44.098 1.00 67.06 296 LYS A O 1
ATOM 2444 N N . GLY A 1 297 ? 16.492 -0.059 -43.382 1.00 59.28 297 GLY A N 1
ATOM 2445 C CA . GLY A 1 297 ? 17.950 -0.089 -43.176 1.00 59.28 297 GLY A CA 1
ATOM 2446 C C . GLY A 1 297 ? 18.402 -0.585 -41.795 1.00 59.28 297 GLY A C 1
ATOM 2447 O O . GLY A 1 297 ? 19.583 -0.835 -41.601 1.00 59.28 297 GLY A O 1
ATOM 2448 N N . LEU A 1 298 ? 17.476 -0.710 -40.836 1.00 57.94 298 LEU A N 1
ATOM 2449 C CA . LEU A 1 298 ? 17.705 -1.302 -39.505 1.00 57.94 298 LEU A CA 1
ATOM 2450 C C . LEU A 1 298 ? 17.352 -2.800 -39.476 1.00 57.94 298 LEU A C 1
ATOM 2452 O O . LEU A 1 298 ? 17.721 -3.517 -38.545 1.00 57.94 298 LEU A O 1
ATOM 2456 N N . LEU A 1 299 ? 16.621 -3.248 -40.499 1.00 49.22 299 LEU A N 1
ATOM 2457 C CA . LEU A 1 299 ? 16.451 -4.634 -40.915 1.00 49.22 299 LEU A CA 1
ATOM 2458 C C . LEU A 1 299 ? 17.683 -5.028 -41.745 1.00 49.22 299 LEU A C 1
ATOM 2460 O O . LEU A 1 299 ? 17.606 -5.124 -42.966 1.00 49.22 299 LEU A O 1
ATOM 2464 N N . GLY A 1 300 ? 18.846 -5.144 -41.106 1.00 42.78 300 GLY A N 1
ATOM 2465 C CA . GLY A 1 300 ? 19.985 -5.783 -41.762 1.00 42.78 300 GLY A CA 1
ATOM 2466 C C . GLY A 1 300 ? 19.641 -7.233 -42.104 1.00 42.78 300 GLY A C 1
ATOM 2467 O O . GLY A 1 300 ? 18.973 -7.899 -41.308 1.00 42.78 300 GLY A O 1
ATOM 2468 N N . GLU A 1 301 ? 20.074 -7.668 -43.287 1.00 36.03 301 GLU A N 1
ATOM 2469 C CA . GLU A 1 301 ? 20.361 -9.076 -43.597 1.00 36.03 301 GLU A CA 1
ATOM 2470 C C . GLU A 1 301 ? 21.142 -9.763 -42.464 1.00 36.03 301 GLU A C 1
ATOM 2472 O O . GLU A 1 301 ? 21.986 -9.086 -41.823 1.00 36.03 301 GLU A O 1
#

Foldseek 3Di:
DDPPPDQQPQDVQQVVLLVVLVVCLVVVVVVVVVVQVHDPVVSVVSVPDDPVVSVVSRSDNDDPHDDDDPVVVVVVVVVVVVVVVVLVVLLLLLLVLQNDQVLCCVQPVDHPVNSVVSCVVVVPPNDPDDQDADDPVLLVVLLVQVVVVCVVDVDDDSSNVSVSLSVSCVVVVHRSNNSVCSCVVLPCDDPVSVVLVVLCVVLVADPVLVCLANVVDPDPPVPVDDDDDDDLPQAAALVPDDPVLVVVLLVVLVVVCVVQVQQASSSDHPVNSVSLSVSCVVRSHRSRNSCCVNCVRNPDD

InterPro domains:
  IPR021364 Protein of unknown function DUF2857 [PF11198] (14-185)

Secondary structure (DSSP, 8-state):
-----------HHHHHHHHHHHHHHHTT-HHHHHHTT--HHHHHHHHHS-HHHHHHHHT-SS--------HHHHHHHHHHHHHHHHHHHHHHHHHHTT--HHHHHHHH---HHHHHHHHHHTT-----S---PPPHHHHHHHHHHHHHHHHH-SS--HHHHHHHHHHHHHHHT--HHHHHHHHHHH-S-SHHHHHHHHHHHHTT--HHHHHHHTTT------TTS--------SPBPGGGS-HHHHHHHHHHHHHHHHHHT--SGGG--HHHHHHHHHHHHHTTB-HHHHHHHHHTTTS--

Organism: NCBI:txid2785331

Radius of gyration: 34.51 Å; chains: 1; bounding box: 59×43×110 Å

pLDDT: mean 71.89, std 16.77, range [28.78, 94.0]

Sequence (301 aa):
MELKEFLPASTPLNQAVLSQLIKDINQGYYNRCRAMGINDEVIKMIETLPPNALFELMGTPVVWAKIQIDVNMLQRVIQLTEQKEQHKELIDKAIRNNASNRILNECFGITSTIAAIKRKMMNIQKSKGRVTRLNDEQKKILWSEWKLFLSTEPVIDHIKRMEKLIAIAEQYNWDLTSLWCEIEENNLETKADQELFEKLMMLRAKIEIVTTFFNVSDRKISVTRRFINSDNQDRQPFGSCDEQIKGSVKDEWQYLLNKTKVKHLHQLTREHLKKLISLSDKYRIDFNTLWNALTKGLLGE